Protein 4Y2O (pdb70)

Structure (mmCIF, N/CA/C/O backbone):
data_4Y2O
#
_entry.id   4Y2O
#
_cell.length_a   129.192
_cell.length_b   129.192
_cell.length_c   73.271
_cell.angle_alpha   90.00
_cell.angle_beta   90.00
_cell.angle_gamma   120.00
#
_symmetry.space_group_name_H-M   'H 3'
#
loop_
_entity.id
_entity.type
_entity.pdbx_description
1 polymer 'CfA/I fimbrial subunit A (Colonization factor antigen subunit A putative chaperone)'
2 polymer 'CFA/I fimbrial subunit B'
3 non-polymer 'TRIETHYLENE GLYCOL'
4 non-polymer 'NICKEL (II) ION'
5 water water
#
loop_
_atom_site.group_PDB
_atom_site.id
_atom_site.type_symbol
_atom_site.label_atom_id
_atom_site.label_alt_id
_atom_site.label_comp_id
_atom_site.label_asym_id
_atom_site.label_entity_id
_atom_site.label_seq_id
_atom_site.pdbx_PDB_ins_code
_atom_site.Cartn_x
_atom_site.Cartn_y
_atom_site.Cartn_z
_atom_site.occupancy
_atom_site.B_iso_or_equiv
_atom_site.auth_seq_id
_atom_site.auth_comp_id
_atom_site.auth_asym_id
_atom_site.auth_atom_id
_atom_site.pdbx_PDB_model_num
ATOM 1 N N . ASN A 1 3 ? 99.850 103.174 -8.604 1.00 63.21 1 ASN A N 1
ATOM 2 C CA . ASN A 1 3 ? 99.746 104.460 -7.945 1.00 61.91 1 ASN A CA 1
ATOM 3 C C . ASN A 1 3 ? 100.783 105.441 -8.456 1.00 47.04 1 ASN A C 1
ATOM 4 O O . ASN A 1 3 ? 101.972 105.260 -8.262 1.00 48.72 1 ASN A O 1
ATOM 9 N N . PHE A 1 4 ? 100.311 106.486 -9.109 1.00 49.23 2 PHE A N 1
ATOM 10 C CA . PHE A 1 4 ? 101.190 107.395 -9.793 1.00 40.57 2 PHE A CA 1
ATOM 11 C C . PHE A 1 4 ? 100.495 108.689 -10.150 1.00 33.87 2 PHE A C 1
ATOM 12 O O . PHE A 1 4 ? 99.332 108.865 -9.888 1.00 55.29 2 PHE A O 1
ATOM 20 N N . MET A 1 5 ? 101.224 109.591 -10.770 1.00 34.80 3 MET A N 1
ATOM 21 C CA . MET A 1 5 ? 100.680 110.866 -11.154 1.00 37.41 3 MET A CA 1
ATOM 22 C C . MET A 1 5 ? 101.307 111.269 -12.465 1.00 40.18 3 MET A C 1
ATOM 23 O O . MET A 1 5 ? 102.412 110.868 -12.761 1.00 44.31 3 MET A O 1
ATOM 28 N N . ILE A 1 6 ? 100.592 112.035 -13.268 1.00 30.28 4 ILE A N 1
ATOM 29 C CA . ILE A 1 6 ? 101.143 112.473 -14.522 1.00 29.86 4 ILE A CA 1
ATOM 30 C C . ILE A 1 6 ? 101.138 113.969 -14.673 1.00 36.20 4 ILE A C 1
ATOM 31 O O . ILE A 1 6 ? 100.296 114.656 -14.140 1.00 35.23 4 ILE A O 1
ATOM 36 N N . TYR A 1 7 ? 102.107 114.462 -15.420 1.00 34.92 5 TYR A N 1
ATOM 37 C CA . TYR A 1 7 ? 102.170 115.860 -15.744 1.00 28.37 5 TYR A CA 1
ATOM 38 C C . TYR A 1 7 ? 102.574 116.080 -17.180 1.00 36.43 5 TYR A C 1
ATOM 39 O O . TYR A 1 7 ? 103.550 115.532 -17.641 1.00 40.51 5 TYR A O 1
ATOM 48 N N . PRO A 1 8 ? 101.823 116.909 -17.892 1.00 37.77 6 PRO A N 1
ATOM 49 C CA . PRO A 1 8 ? 100.566 117.523 -17.498 1.00 33.60 6 PRO A CA 1
ATOM 50 C C . PRO A 1 8 ? 99.385 116.701 -17.949 1.00 38.38 6 PRO A C 1
ATOM 51 O O . PRO A 1 8 ? 99.569 115.607 -18.438 1.00 45.93 6 PRO A O 1
ATOM 55 N N . ILE A 1 9 ? 98.186 117.236 -17.827 1.00 38.72 7 ILE A N 1
ATOM 56 C CA . ILE A 1 9 ? 97.021 116.471 -18.193 1.00 36.53 7 ILE A CA 1
ATOM 57 C C . ILE A 1 9 ? 96.260 117.115 -19.344 1.00 40.30 7 ILE A C 1
ATOM 58 O O . ILE A 1 9 ? 95.192 116.682 -19.721 1.00 35.94 7 ILE A O 1
ATOM 63 N N . SER A 1 10 ? 96.843 118.150 -19.914 1.00 33.64 8 SER A N 1
ATOM 64 C CA . SER A 1 10 ? 96.371 118.684 -21.170 1.00 36.91 8 SER A CA 1
ATOM 65 C C . SER A 1 10 ? 97.554 119.165 -21.978 1.00 38.97 8 SER A C 1
ATOM 66 O O . SER A 1 10 ? 98.494 119.696 -21.434 1.00 41.97 8 SER A O 1
ATOM 69 N N . LYS A 1 11 ? 97.508 118.962 -23.279 1.00 35.22 9 LYS A N 1
ATOM 70 C CA . LYS A 1 11 ? 98.627 119.320 -24.118 1.00 35.71 9 LYS A CA 1
ATOM 71 C C . LYS A 1 11 ? 98.199 119.709 -25.507 1.00 42.92 9 LYS A C 1
ATOM 72 O O . LYS A 1 11 ? 97.249 119.177 -26.038 1.00 45.38 9 LYS A O 1
ATOM 78 N N . ASP A 1 12 ? 98.926 120.651 -26.086 1.00 46.24 10 ASP A N 1
ATOM 79 C CA . ASP A 1 12 ? 98.732 121.056 -27.461 1.00 43.98 10 ASP A CA 1
ATOM 80 C C . ASP A 1 12 ? 99.904 120.605 -28.287 1.00 44.11 10 ASP A C 1
ATOM 81 O O . ASP A 1 12 ? 101.021 120.637 -27.832 1.00 54.48 10 ASP A O 1
ATOM 86 N N . LEU A 1 13 ? 99.652 120.186 -29.508 1.00 37.44 11 LEU A N 1
ATOM 87 C CA . LEU A 1 13 ? 100.725 119.756 -30.366 1.00 39.14 11 LEU A CA 1
ATOM 88 C C . LEU A 1 13 ? 100.651 120.473 -31.689 1.00 42.09 11 LEU A C 1
ATOM 89 O O . LEU A 1 13 ? 99.716 120.286 -32.432 1.00 56.59 11 LEU A O 1
ATOM 94 N N . LYS A 1 14 ? 101.637 121.297 -31.991 1.00 43.53 12 LYS A N 1
ATOM 95 C CA . LYS A 1 14 ? 101.647 121.971 -33.269 1.00 48.25 12 LYS A CA 1
ATOM 96 C C . LYS A 1 14 ? 102.873 121.641 -34.096 1.00 59.04 12 LYS A C 1
ATOM 97 O O . LYS A 1 14 ? 103.905 121.265 -33.571 1.00 51.99 12 LYS A O 1
ATOM 103 N N . ASN A 1 15 ? 102.717 121.759 -35.407 1.00 60.40 13 ASN A N 1
ATOM 104 C CA . ASN A 1 15 ? 103.815 121.726 -36.365 1.00 46.09 13 ASN A CA 1
ATOM 105 C C . ASN A 1 15 ? 104.629 120.456 -36.395 1.00 44.96 13 ASN A C 1
ATOM 106 O O . ASN A 1 15 ? 105.722 120.445 -36.917 1.00 51.55 13 ASN A O 1
ATOM 111 N N . GLY A 1 16 ? 104.089 119.385 -35.846 1.00 51.76 14 GLY A N 1
ATOM 112 C CA . GLY A 1 16 ? 104.759 118.106 -35.879 1.00 43.11 14 GLY A CA 1
ATOM 113 C C . GLY A 1 16 ? 105.738 117.870 -34.753 1.00 45.21 14 GLY A C 1
ATOM 114 O O . GLY A 1 16 ? 106.427 116.869 -34.736 1.00 45.60 14 GLY A O 1
ATOM 115 N N . ASN A 1 17 ? 105.796 118.799 -33.814 1.00 46.62 15 ASN A N 1
ATOM 116 C CA . ASN A 1 17 ? 106.711 118.702 -32.694 1.00 46.21 15 ASN A CA 1
ATOM 117 C C . ASN A 1 17 ? 106.147 117.873 -31.563 1.00 37.65 15 ASN A C 1
ATOM 118 O O . ASN A 1 17 ? 104.975 117.938 -31.261 1.00 45.35 15 ASN A O 1
ATOM 123 N N . SER A 1 18 ? 107.006 117.093 -30.939 1.00 38.35 16 SER A N 1
ATOM 124 C CA . SER A 1 18 ? 106.598 116.227 -29.869 1.00 29.58 16 SER A CA 1
ATOM 125 C C . SER A 1 18 ? 106.523 116.985 -28.585 1.00 36.35 16 SER A C 1
ATOM 126 O O . SER A 1 18 ? 107.140 118.015 -28.436 1.00 46.21 16 SER A O 1
ATOM 129 N N . GLU A 1 19 ? 105.744 116.466 -27.658 1.00 32.88 17 GLU A N 1
ATOM 130 C CA . GLU A 1 19 ? 105.773 116.929 -26.301 1.00 30.78 17 GLU A CA 1
ATOM 131 C C . GLU A 1 19 ? 105.799 115.731 -25.389 1.00 38.71 17 GLU A C 1
ATOM 132 O O . GLU A 1 19 ? 105.529 114.629 -25.808 1.00 37.67 17 GLU A O 1
ATOM 138 N N . LEU A 1 20 ? 106.137 115.959 -24.134 1.00 46.27 18 LEU A N 1
ATOM 139 C CA . LEU A 1 20 ? 106.282 114.876 -23.182 1.00 41.95 18 LEU A CA 1
ATOM 140 C C . LEU A 1 20 ? 105.247 114.919 -22.080 1.00 37.73 18 LEU A C 1
ATOM 141 O O . LEU A 1 20 ? 104.917 115.976 -21.584 1.00 41.11 18 LEU A O 1
ATOM 146 N N . VAL A 1 21 ? 104.732 113.761 -21.711 1.00 19.74 19 VAL A N 1
ATOM 147 C CA . VAL A 1 21 ? 103.969 113.632 -20.496 1.00 35.18 19 VAL A CA 1
ATOM 148 C C . VAL A 1 21 ? 104.797 112.856 -19.515 1.00 31.24 19 VAL A C 1
ATOM 149 O O . VAL A 1 21 ? 105.301 111.803 -19.831 1.00 39.39 19 VAL A O 1
ATOM 153 N N . ARG A 1 22 ? 104.958 113.382 -18.320 1.00 30.71 20 ARG A N 1
ATOM 154 C CA . ARG A 1 22 ? 105.784 112.703 -17.355 1.00 36.79 20 ARG A CA 1
ATOM 155 C C . ARG A 1 22 ? 104.946 111.979 -16.338 1.00 34.12 20 ARG A C 1
ATOM 156 O O . ARG A 1 22 ? 103.925 112.461 -15.909 1.00 34.95 20 ARG A O 1
ATOM 164 N N . VAL A 1 23 ? 105.407 110.800 -15.970 1.00 29.09 21 VAL A N 1
ATOM 165 C CA . VAL A 1 23 ? 104.698 109.939 -15.064 1.00 24.38 21 VAL A CA 1
ATOM 166 C C . VAL A 1 23 ? 105.496 109.721 -13.808 1.00 30.65 21 VAL A C 1
ATOM 167 O O . VAL A 1 23 ? 106.633 109.313 -13.860 1.00 31.33 21 VAL A O 1
ATOM 171 N N . TYR A 1 24 ? 104.890 109.996 -12.669 1.00 32.83 22 TYR A N 1
ATOM 172 C CA . TYR A 1 24 ? 105.599 109.885 -11.418 1.00 25.51 22 TYR A CA 1
ATOM 173 C C . TYR A 1 24 ? 104.936 108.902 -10.495 1.00 31.78 22 TYR A C 1
ATOM 174 O O . TYR A 1 24 ? 103.759 108.971 -10.267 1.00 32.14 22 TYR A O 1
ATOM 183 N N . SER A 1 25 ? 105.735 108.001 -9.954 1.00 38.53 23 SER A N 1
ATOM 184 C CA . SER A 1 25 ? 105.301 107.003 -9.001 1.00 46.09 23 SER A CA 1
ATOM 185 C C . SER A 1 25 ? 105.258 107.552 -7.596 1.00 42.96 23 SER A C 1
ATOM 186 O O . SER A 1 25 ? 106.128 108.291 -7.202 1.00 55.86 23 SER A O 1
ATOM 189 N N . LYS A 1 26 ? 104.201 107.225 -6.864 1.00 47.21 24 LYS A N 1
ATOM 190 C CA . LYS A 1 26 ? 104.105 107.558 -5.448 1.00 45.49 24 LYS A CA 1
ATOM 191 C C . LYS A 1 26 ? 104.241 106.288 -4.617 1.00 54.00 24 LYS A C 1
ATOM 192 O O . LYS A 1 26 ? 103.985 106.288 -3.414 1.00 65.91 24 LYS A O 1
ATOM 198 N N . SER A 1 27 ? 104.627 105.203 -5.280 1.00 53.97 25 SER A N 1
ATOM 199 C CA . SER A 1 27 ? 104.507 103.870 -4.723 1.00 52.88 25 SER A CA 1
ATOM 200 C C . SER A 1 27 ? 105.829 103.315 -4.265 1.00 48.14 25 SER A C 1
ATOM 201 O O . SER A 1 27 ? 106.876 103.745 -4.705 1.00 47.03 25 SER A O 1
ATOM 204 N N . LYS A 1 28 ? 105.767 102.349 -3.366 1.00 55.42 26 LYS A N 1
ATOM 205 C CA . LYS A 1 28 ? 106.963 101.696 -2.882 1.00 50.62 26 LYS A CA 1
ATOM 206 C C . LYS A 1 28 ? 107.187 100.440 -3.671 1.00 54.39 26 LYS A C 1
ATOM 207 O O . LYS A 1 28 ? 108.236 99.827 -3.607 1.00 55.36 26 LYS A O 1
ATOM 213 N N . GLU A 1 29 ? 106.183 100.081 -4.446 1.00 52.73 27 GLU A N 1
ATOM 214 C CA . GLU A 1 29 ? 106.252 98.898 -5.267 1.00 60.32 27 GLU A CA 1
ATOM 215 C C . GLU A 1 29 ? 106.321 99.256 -6.725 1.00 54.33 27 GLU A C 1
ATOM 216 O O . GLU A 1 29 ? 105.742 100.230 -7.157 1.00 56.59 27 GLU A O 1
ATOM 222 N N . ILE A 1 30 ? 107.030 98.444 -7.478 1.00 50.06 28 ILE A N 1
ATOM 223 C CA . ILE A 1 30 ? 107.220 98.685 -8.885 1.00 61.13 28 ILE A CA 1
ATOM 224 C C . ILE A 1 30 ? 105.929 98.528 -9.665 1.00 55.45 28 ILE A C 1
ATOM 225 O O . ILE A 1 30 ? 105.170 97.601 -9.457 1.00 63.15 28 ILE A O 1
ATOM 230 N N . GLN A 1 31 ? 105.680 99.466 -10.558 1.00 51.51 29 GLN A N 1
ATOM 231 C CA . GLN A 1 31 ? 104.440 99.494 -11.287 1.00 56.02 29 GLN A CA 1
ATOM 232 C C . GLN A 1 31 ? 104.654 99.267 -12.762 1.00 55.69 29 GLN A C 1
ATOM 233 O O . GLN A 1 31 ? 105.743 99.424 -13.278 1.00 53.76 29 GLN A O 1
ATOM 239 N N . TYR A 1 32 ? 103.582 98.884 -13.428 1.00 53.38 30 TYR A N 1
ATOM 240 C CA . TYR A 1 32 ? 103.604 98.627 -14.847 1.00 58.58 30 TYR A CA 1
ATOM 241 C C . TYR A 1 32 ? 102.526 99.464 -15.470 1.00 56.08 30 TYR A C 1
ATOM 242 O O . TYR A 1 32 ? 101.375 99.379 -15.095 1.00 53.75 30 TYR A O 1
ATOM 251 N N . ILE A 1 33 ? 102.917 100.295 -16.414 1.00 51.99 31 ILE A N 1
ATOM 252 C CA . ILE A 1 33 ? 102.016 101.286 -16.929 1.00 52.51 31 ILE A CA 1
ATOM 253 C C . ILE A 1 33 ? 101.838 101.126 -18.411 1.00 57.41 31 ILE A C 1
ATOM 254 O O . ILE A 1 33 ? 102.804 101.062 -19.150 1.00 53.18 31 ILE A O 1
ATOM 259 N N . LYS A 1 34 ? 100.596 101.043 -18.849 1.00 48.97 32 LYS A N 1
ATOM 260 C CA . LYS A 1 34 ? 100.346 101.044 -20.267 1.00 49.74 32 LYS A CA 1
ATOM 261 C C . LYS A 1 34 ? 99.589 102.285 -20.642 1.00 46.71 32 LYS A C 1
ATOM 262 O O . LYS A 1 34 ? 98.865 102.850 -19.851 1.00 44.56 32 LYS A O 1
ATOM 268 N N . ILE A 1 35 ? 99.788 102.710 -21.870 1.00 53.07 33 ILE A N 1
ATOM 269 C CA . ILE A 1 35 ? 99.263 103.963 -22.328 1.00 43.30 33 ILE A CA 1
ATOM 270 C C . ILE A 1 35 ? 98.521 103.728 -23.621 1.00 45.66 33 ILE A C 1
ATOM 271 O O . ILE A 1 35 ? 98.998 103.027 -24.491 1.00 40.00 33 ILE A O 1
ATOM 276 N N . TYR A 1 36 ? 97.332 104.296 -23.731 1.00 50.12 34 TYR A N 1
ATOM 277 C CA . TYR A 1 36 ? 96.545 104.140 -24.932 1.00 42.95 34 TYR A CA 1
ATOM 278 C C . TYR A 1 36 ? 95.739 105.374 -25.252 1.00 44.92 34 TYR A C 1
ATOM 279 O O . TYR A 1 36 ? 95.341 106.110 -24.371 1.00 46.70 34 TYR A O 1
ATOM 288 N N . THR A 1 37 ? 95.483 105.575 -26.531 1.00 42.94 35 THR A N 1
ATOM 289 C CA . THR A 1 37 ? 94.811 106.761 -26.993 1.00 36.67 35 THR A CA 1
ATOM 290 C C . THR A 1 37 ? 93.434 106.511 -27.569 1.00 42.00 35 THR A C 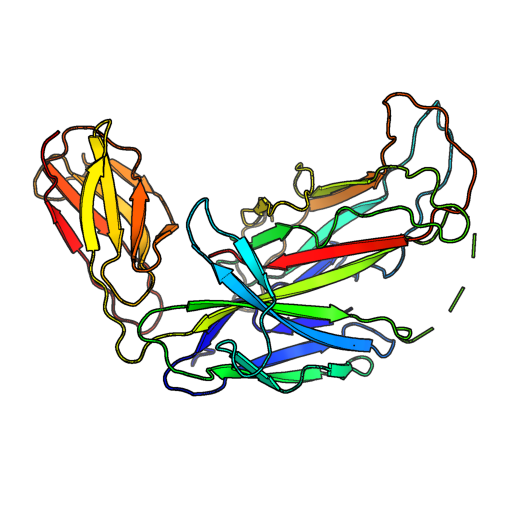1
ATOM 291 O O . THR A 1 37 ? 93.232 105.599 -28.345 1.00 42.91 35 THR A O 1
ATOM 295 N N . LYS A 1 38 ? 92.488 107.344 -27.178 1.00 42.12 36 LYS A N 1
ATOM 296 C CA . LYS A 1 38 ? 91.178 107.343 -27.775 1.00 36.09 36 LYS A CA 1
ATOM 297 C C . LYS A 1 38 ? 90.968 108.636 -28.511 1.00 37.26 36 LYS A C 1
ATOM 298 O O . LYS A 1 38 ? 91.422 109.667 -28.071 1.00 44.85 36 LYS A O 1
ATOM 304 N N . LYS A 1 39 ? 90.263 108.594 -29.626 1.00 35.36 37 LYS A N 1
ATOM 305 C CA . LYS A 1 39 ? 89.955 109.816 -30.330 1.00 32.63 37 LYS A CA 1
ATOM 306 C C . LYS A 1 39 ? 88.617 110.338 -29.904 1.00 34.60 37 LYS A C 1
ATOM 307 O O . LYS A 1 39 ? 87.720 109.577 -29.645 1.00 43.89 37 LYS A O 1
ATOM 313 N N . ILE A 1 40 ? 88.490 111.648 -29.817 1.00 33.30 38 ILE A N 1
ATOM 314 C CA . ILE A 1 40 ? 87.232 112.257 -29.436 1.00 44.79 38 ILE A CA 1
ATOM 315 C C . ILE A 1 40 ? 86.462 112.782 -30.630 1.00 47.94 38 ILE A C 1
ATOM 316 O O . ILE A 1 40 ? 86.930 113.640 -31.360 1.00 42.97 38 ILE A O 1
ATOM 321 N N . ILE A 1 41 ? 85.263 112.244 -30.800 1.00 52.32 39 ILE A N 1
ATOM 322 C CA . ILE A 1 41 ? 84.417 112.530 -31.940 1.00 48.01 39 ILE A CA 1
ATOM 323 C C . ILE A 1 41 ? 83.261 113.424 -31.540 1.00 56.62 39 ILE A C 1
ATOM 324 O O . ILE A 1 41 ? 82.731 113.293 -30.452 1.00 50.45 39 ILE A O 1
ATOM 329 N N . ASN A 1 42 ? 82.881 114.318 -32.446 1.00 59.11 40 ASN A N 1
ATOM 330 C CA . ASN A 1 42 ? 81.878 115.344 -32.206 1.00 65.61 40 ASN A CA 1
ATOM 331 C C . ASN A 1 42 ? 82.064 116.045 -30.884 1.00 62.98 40 ASN A C 1
ATOM 332 O O . ASN A 1 42 ? 81.128 116.176 -30.114 1.00 67.57 40 ASN A O 1
ATOM 337 N N . PRO A 1 43 ? 83.276 116.510 -30.619 1.00 56.50 41 PRO A N 1
ATOM 338 C CA . PRO A 1 43 ? 83.544 117.034 -29.298 1.00 51.03 41 PRO A CA 1
ATOM 339 C C . PRO A 1 43 ? 82.841 118.339 -29.051 1.00 59.49 41 PRO A C 1
ATOM 340 O O . PRO A 1 43 ? 82.493 119.043 -29.984 1.00 61.76 41 PRO A O 1
ATOM 344 N N . GLY A 1 44 ? 82.622 118.649 -27.786 1.00 62.54 42 GLY A N 1
ATOM 345 C CA . GLY A 1 44 ? 81.974 119.882 -27.407 1.00 64.31 42 GLY A CA 1
ATOM 346 C C . GLY A 1 44 ? 80.478 119.774 -27.545 1.00 73.54 42 GLY A C 1
ATOM 347 O O . GLY A 1 44 ? 79.747 120.625 -27.077 1.00 74.64 42 GLY A O 1
ATOM 348 N N . THR A 1 45 ? 80.029 118.710 -28.186 1.00 65.69 43 THR A N 1
ATOM 349 C CA . THR A 1 45 ? 78.628 118.521 -28.441 1.00 60.19 43 THR A CA 1
ATOM 350 C C . THR A 1 45 ? 78.022 117.537 -27.475 1.00 67.10 43 THR A C 1
ATOM 351 O O . THR A 1 45 ? 78.698 116.990 -26.619 1.00 64.49 43 THR A O 1
ATOM 355 N N . THR A 1 46 ? 76.728 117.318 -27.635 1.00 69.63 44 THR A N 1
ATOM 356 C CA . THR A 1 46 ? 76.009 116.338 -26.856 1.00 71.93 44 THR A CA 1
ATOM 357 C C . THR A 1 46 ? 76.153 115.019 -27.543 1.00 62.01 44 THR A C 1
ATOM 358 O O . THR A 1 46 ? 75.610 114.018 -27.116 1.00 64.54 44 THR A O 1
ATOM 362 N N . GLU A 1 47 ? 76.904 115.047 -28.627 1.00 63.28 45 GLU A N 1
ATOM 363 C CA . GLU A 1 47 ? 77.096 113.899 -29.472 1.00 61.94 45 GLU A CA 1
ATOM 364 C C . GLU A 1 47 ? 78.535 113.446 -29.374 1.00 56.96 45 GLU A C 1
ATOM 365 O O . GLU A 1 47 ? 79.058 112.804 -30.267 1.00 58.47 45 GLU A O 1
ATOM 371 N N . GLU A 1 48 ? 79.162 113.789 -28.264 1.00 49.69 46 GLU A N 1
ATOM 372 C CA . GLU A 1 48 ? 80.571 113.535 -28.061 1.00 45.79 46 GLU A CA 1
ATOM 373 C C . GLU A 1 48 ? 80.809 112.174 -27.474 1.00 45.74 46 GLU A C 1
ATOM 374 O O . GLU A 1 48 ? 80.272 111.846 -26.435 1.00 60.84 46 GLU A O 1
ATOM 380 N N . TYR A 1 49 ? 81.624 111.380 -28.143 1.00 39.81 47 TYR A N 1
ATOM 381 C CA . TYR A 1 49 ? 81.953 110.077 -27.626 1.00 45.55 47 TYR A CA 1
ATOM 382 C C . TYR A 1 49 ? 83.390 109.724 -27.924 1.00 44.10 47 TYR A C 1
ATOM 383 O O . TYR A 1 49 ? 84.018 110.336 -28.766 1.00 42.36 47 TYR A O 1
ATOM 392 N N . GLU A 1 50 ? 83.894 108.725 -27.212 1.00 48.62 48 GLU A N 1
ATOM 393 C CA . GLU A 1 50 ? 85.271 108.283 -27.330 1.00 46.38 48 GLU A CA 1
ATOM 394 C C . GLU A 1 50 ? 85.383 106.983 -28.069 1.00 39.15 48 GLU A C 1
ATOM 395 O O . GLU A 1 50 ? 84.508 106.157 -27.997 1.00 47.85 48 GLU A O 1
ATOM 401 N N . VAL A 1 51 ? 86.487 106.789 -28.759 1.00 35.44 49 VAL A N 1
ATOM 402 C CA . VAL A 1 51 ? 86.742 105.501 -29.344 1.00 39.61 49 VAL A CA 1
ATOM 403 C C . VAL A 1 51 ? 88.221 105.222 -29.590 1.00 49.33 49 VAL A C 1
ATOM 404 O O . VAL A 1 51 ? 88.986 106.085 -29.986 1.00 42.50 49 VAL A O 1
ATOM 408 N N . ASP A 1 52 ? 88.592 103.982 -29.323 1.00 34.51 50 ASP A N 1
ATOM 409 C CA . ASP A 1 52 ? 89.934 103.506 -29.453 1.00 28.90 50 ASP A CA 1
ATOM 410 C C . ASP A 1 52 ? 90.475 103.640 -30.855 1.00 43.99 50 ASP A C 1
ATOM 411 O O . ASP A 1 52 ? 89.803 103.338 -31.819 1.00 39.49 50 ASP A O 1
ATOM 416 N N . ILE A 1 53 ? 91.714 104.087 -30.950 1.00 48.14 51 ILE A N 1
ATOM 417 C CA . ILE A 1 53 ? 92.406 104.172 -32.211 1.00 54.32 51 ILE A CA 1
ATOM 418 C C . ILE A 1 53 ? 93.751 103.498 -32.103 1.00 56.66 51 ILE A C 1
ATOM 419 O O . ILE A 1 53 ? 94.219 103.263 -31.012 1.00 55.55 51 ILE A O 1
ATOM 424 N N . PRO A 1 54 ? 94.364 103.158 -33.243 1.00 59.86 52 PRO A N 1
ATOM 425 C CA . PRO A 1 54 ? 95.712 102.603 -33.286 1.00 62.71 52 PRO A CA 1
ATOM 426 C C . PRO A 1 54 ? 96.795 103.643 -33.088 1.00 62.73 52 PRO A C 1
ATOM 427 O O . PRO A 1 54 ? 96.530 104.826 -33.151 1.00 61.70 52 PRO A O 1
ATOM 431 N N . ASN A 1 55 ? 98.018 103.201 -32.872 1.00 54.41 53 ASN A N 1
ATOM 432 C CA . ASN A 1 55 ? 99.007 104.123 -32.384 1.00 48.62 53 ASN A CA 1
ATOM 433 C C . ASN A 1 55 ? 99.784 104.894 -33.420 1.00 64.04 53 ASN A C 1
ATOM 434 O O . ASN A 1 55 ? 100.466 105.846 -33.089 1.00 71.31 53 ASN A O 1
ATOM 439 N N . TRP A 1 56 ? 99.727 104.523 -34.673 1.00 52.45 54 TRP A N 1
ATOM 440 C CA . TRP A 1 56 ? 100.522 105.311 -35.583 1.00 54.40 54 TRP A CA 1
ATOM 441 C C . TRP A 1 56 ? 99.682 105.942 -36.673 1.00 66.22 54 TRP A C 1
ATOM 442 O O . TRP A 1 56 ? 100.044 106.958 -37.222 1.00 68.40 54 TRP A O 1
ATOM 453 N N . ASP A 1 57 ? 98.540 105.342 -36.963 1.00 69.81 55 ASP A N 1
ATOM 454 C CA . ASP A 1 57 ? 97.684 105.825 -38.024 1.00 63.18 55 ASP A CA 1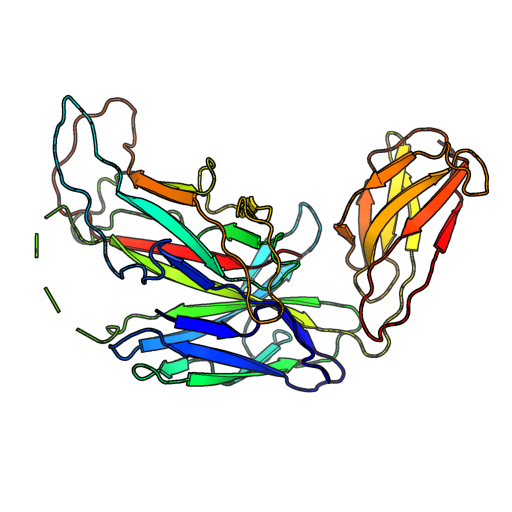
ATOM 455 C C . ASP A 1 57 ? 96.589 106.733 -37.517 1.00 58.57 55 ASP A C 1
ATOM 456 O O . ASP A 1 57 ? 96.147 107.620 -38.224 1.00 56.76 55 ASP A O 1
ATOM 461 N N . GLY A 1 58 ? 96.132 106.492 -36.299 1.00 56.22 56 GLY A N 1
ATOM 462 C CA . GLY A 1 58 ? 95.361 107.491 -35.599 1.00 44.39 56 GLY A CA 1
ATOM 463 C C . GLY A 1 58 ? 96.347 108.606 -35.400 1.00 48.03 56 GLY A C 1
ATOM 464 O O . GLY A 1 58 ? 97.533 108.360 -35.288 1.00 62.22 56 GLY A O 1
ATOM 465 N N . GLY A 1 59 ? 95.877 109.833 -35.348 1.00 47.41 57 GLY A N 1
ATOM 466 C CA . GLY A 1 59 ? 96.772 110.964 -35.436 1.00 42.35 57 GLY A CA 1
ATOM 467 C C . GLY A 1 59 ? 97.879 111.109 -34.422 1.00 31.52 57 GLY A C 1
ATOM 468 O O . GLY A 1 59 ? 98.682 112.007 -34.530 1.00 43.17 57 GLY A O 1
ATOM 469 N N . LEU A 1 60 ? 97.940 110.230 -33.444 1.00 45.93 58 LEU A N 1
ATOM 470 C CA . LEU A 1 60 ? 98.898 110.409 -32.371 1.00 52.24 58 LEU A CA 1
ATOM 471 C C . LEU A 1 60 ? 99.953 109.331 -32.344 1.00 45.93 58 LEU A C 1
ATOM 472 O O . LEU A 1 60 ? 99.650 108.170 -32.476 1.00 48.98 58 LEU A O 1
ATOM 477 N N . VAL A 1 61 ? 101.199 109.744 -32.183 1.00 46.80 59 VAL A N 1
ATOM 478 C CA . VAL A 1 61 ? 102.310 108.831 -31.990 1.00 38.49 59 VAL A CA 1
ATOM 479 C C . VAL A 1 61 ? 102.762 108.822 -30.546 1.00 42.20 59 VAL A C 1
ATOM 480 O O . VAL A 1 61 ? 103.291 109.800 -30.056 1.00 46.71 59 VAL A O 1
ATOM 484 N N . VAL A 1 62 ? 102.568 107.706 -29.872 1.00 39.14 60 VAL A N 1
ATOM 485 C CA . VAL A 1 62 ? 102.893 107.619 -28.470 1.00 39.95 60 VAL A CA 1
ATOM 486 C C . VAL A 1 62 ? 104.034 106.659 -28.197 1.00 47.60 60 VAL A C 1
ATOM 487 O O . VAL A 1 62 ? 103.892 105.462 -28.311 1.00 54.65 60 VAL A O 1
ATOM 491 N N . THR A 1 63 ? 105.173 107.198 -27.820 1.00 46.29 61 THR A N 1
ATOM 492 C CA . THR A 1 63 ? 106.302 106.373 -27.487 1.00 35.51 61 THR A CA 1
ATOM 493 C C . THR A 1 63 ? 106.751 106.638 -26.081 1.00 37.73 61 THR A C 1
ATOM 494 O O . THR A 1 63 ? 107.117 107.744 -25.757 1.00 45.00 61 THR A O 1
ATOM 498 N N . PRO A 1 64 ? 106.751 105.617 -25.235 1.00 35.67 62 PRO A N 1
ATOM 499 C CA . PRO A 1 64 ? 106.311 104.254 -25.456 1.00 37.77 62 PRO A CA 1
ATOM 500 C C . PRO A 1 64 ? 104.917 104.028 -24.961 1.00 39.98 62 PRO A C 1
ATOM 501 O O . PRO A 1 64 ? 104.286 104.949 -24.500 1.00 49.67 62 PRO A O 1
ATOM 505 N N . GLN A 1 65 ? 104.448 102.800 -25.030 1.00 36.73 63 GLN A N 1
ATOM 506 C CA . GLN A 1 65 ? 103.111 102.518 -24.595 1.00 35.41 63 GLN A CA 1
ATOM 507 C C . GLN A 1 65 ? 103.132 101.572 -23.441 1.00 43.92 63 GLN A C 1
ATOM 508 O O . GLN A 1 65 ? 102.108 101.235 -22.887 1.00 51.78 63 GLN A O 1
ATOM 514 N N . LYS A 1 66 ? 104.317 101.142 -23.070 1.00 43.89 64 LYS A N 1
ATOM 515 C CA . LYS A 1 66 ? 104.437 100.331 -21.892 1.00 46.59 64 LYS A CA 1
ATOM 516 C C . LYS A 1 66 ? 105.710 100.640 -21.152 1.00 51.15 64 LYS A C 1
ATOM 517 O O . LYS A 1 66 ? 106.800 100.534 -21.691 1.00 48.64 64 LYS A O 1
ATOM 523 N N . VAL A 1 67 ? 105.553 101.027 -19.900 1.00 41.47 65 VAL A N 1
ATOM 524 C CA . VAL A 1 67 ? 106.684 101.370 -19.074 1.00 45.89 65 VAL A CA 1
ATOM 525 C C . VAL A 1 67 ? 106.692 100.623 -17.759 1.00 52.40 65 VAL A C 1
ATOM 526 O O . VAL A 1 67 ? 105.695 100.558 -17.058 1.00 54.43 65 VAL A O 1
ATOM 530 N N . ILE A 1 68 ? 107.833 100.039 -17.449 1.00 48.66 66 ILE A N 1
ATOM 531 C CA . ILE A 1 68 ? 108.089 99.566 -16.117 1.00 49.28 66 ILE A CA 1
ATOM 532 C C . ILE A 1 68 ? 108.455 100.763 -15.289 1.00 48.80 66 ILE A C 1
ATOM 533 O O . ILE A 1 68 ? 109.404 101.460 -15.597 1.00 57.92 66 ILE A O 1
ATOM 538 N N . LEU A 1 69 ? 107.701 101.014 -14.242 1.00 37.86 67 LEU A N 1
ATOM 539 C CA . LEU A 1 69 ? 107.968 102.167 -13.422 1.00 38.77 67 LEU A CA 1
ATOM 540 C C . LEU A 1 69 ? 108.366 101.756 -12.029 1.00 40.52 67 LEU A C 1
ATOM 541 O O . LEU A 1 69 ? 107.527 101.426 -11.218 1.00 41.16 67 LEU A O 1
ATOM 546 N N . PRO A 1 70 ? 109.661 101.769 -11.750 1.00 37.83 68 PRO A N 1
ATOM 547 C CA . PRO A 1 70 ? 110.172 101.424 -10.440 1.00 39.35 68 PRO A CA 1
ATOM 548 C C . PRO A 1 70 ? 109.668 102.362 -9.361 1.00 51.46 68 PRO A C 1
ATOM 549 O O . PRO A 1 70 ? 109.173 103.437 -9.642 1.00 50.69 68 PRO A O 1
ATOM 553 N N . ALA A 1 71 ? 109.782 101.930 -8.123 1.00 46.50 69 ALA A N 1
ATOM 554 C CA . ALA A 1 71 ? 109.276 102.694 -7.012 1.00 42.77 69 ALA A CA 1
ATOM 555 C C . ALA A 1 71 ? 109.951 104.035 -6.899 1.00 40.53 69 ALA A C 1
ATOM 556 O O . ALA A 1 71 ? 111.145 104.123 -6.742 1.00 46.14 69 ALA A O 1
ATOM 558 N N . GLY A 1 72 ? 109.154 105.079 -6.985 1.00 39.47 70 GLY A N 1
ATOM 559 C CA . GLY A 1 72 ? 109.641 106.422 -6.841 1.00 41.96 70 GLY A CA 1
ATOM 560 C C . GLY A 1 72 ? 110.348 106.931 -8.060 1.00 43.42 70 GLY A C 1
ATOM 561 O O . GLY A 1 72 ? 110.978 107.966 -8.027 1.00 46.85 70 GLY A O 1
ATOM 562 N N . ALA A 1 73 ? 110.249 106.200 -9.146 1.00 32.50 71 ALA A N 1
ATOM 563 C CA . ALA A 1 73 ? 110.923 106.617 -10.342 1.00 36.14 71 ALA A CA 1
ATOM 564 C C . ALA A 1 73 ? 110.021 107.503 -11.153 1.00 40.31 71 ALA A C 1
ATOM 565 O O . ALA A 1 73 ? 108.884 107.725 -10.803 1.00 38.18 71 ALA A O 1
ATOM 567 N N . SER A 1 74 ? 110.547 108.028 -12.236 1.00 41.97 72 SER A N 1
ATOM 568 C CA . SER A 1 74 ? 109.755 108.869 -13.090 1.00 40.93 72 SER A CA 1
ATOM 569 C C . SER A 1 74 ? 110.126 108.624 -14.528 1.00 40.73 72 SER A C 1
ATOM 570 O O . SER A 1 74 ? 111.259 108.325 -14.835 1.00 39.82 72 SER A O 1
ATOM 573 N N . LYS A 1 75 ? 109.156 108.732 -15.413 1.00 39.66 73 LYS A N 1
ATOM 574 C CA . LYS A 1 75 ? 109.411 108.467 -16.808 1.00 43.80 73 LYS A CA 1
ATOM 575 C C . LYS A 1 75 ? 108.759 109.478 -17.701 1.00 35.93 73 LYS A C 1
ATOM 576 O O . LYS A 1 75 ? 107.834 110.154 -17.317 1.00 43.25 73 LYS A O 1
ATOM 582 N N . SER A 1 76 ? 109.259 109.558 -18.917 1.00 40.32 74 SER A N 1
ATOM 583 C CA . SER A 1 76 ? 108.726 110.459 -19.900 1.00 32.64 74 SER A CA 1
ATOM 584 C C . SER A 1 76 ? 108.071 109.706 -21.026 1.00 39.10 74 SER A C 1
ATOM 585 O O . SER A 1 76 ? 108.608 108.751 -21.541 1.00 43.87 74 SER A O 1
ATOM 588 N N . ILE A 1 77 ? 106.900 110.156 -21.417 1.00 41.57 75 ILE A N 1
ATOM 589 C CA . ILE A 1 77 ? 106.248 109.582 -22.559 1.00 31.32 75 ILE A CA 1
ATOM 590 C C . ILE A 1 77 ? 106.112 110.623 -23.630 1.00 30.66 75 ILE A C 1
ATOM 591 O O . ILE A 1 77 ? 105.617 111.698 -23.401 1.00 40.68 75 ILE A O 1
ATOM 596 N N . ARG A 1 78 ? 106.557 110.278 -24.815 1.00 31.84 76 ARG A N 1
ATOM 597 C CA . ARG A 1 78 ? 106.557 111.195 -25.918 1.00 31.91 76 ARG A CA 1
ATOM 598 C C . ARG A 1 78 ? 105.280 111.146 -26.711 1.00 32.83 76 ARG A C 1
ATOM 599 O O . ARG A 1 78 ? 104.783 110.096 -27.025 1.00 38.48 76 ARG A O 1
ATOM 607 N N . LEU A 1 79 ? 104.750 112.305 -27.030 1.00 30.39 77 LEU A N 1
ATOM 608 C CA . LEU A 1 79 ? 103.545 112.400 -27.815 1.00 34.32 77 LEU A CA 1
ATOM 609 C C . LEU A 1 79 ? 103.766 113.295 -29.002 1.00 38.47 77 LEU A C 1
ATOM 610 O O . LEU A 1 79 ? 104.172 114.422 -28.845 1.00 46.45 77 LEU A O 1
ATOM 615 N N . THR A 1 80 ? 103.500 112.807 -30.198 1.00 37.76 78 THR A N 1
ATOM 616 C CA . THR A 1 80 ? 103.607 113.674 -31.353 1.00 41.48 78 THR A CA 1
ATOM 617 C C . THR A 1 80 ? 102.571 113.311 -32.386 1.00 37.13 78 THR A C 1
ATOM 618 O O . THR A 1 80 ? 102.065 112.208 -32.395 1.00 38.70 78 THR A O 1
ATOM 622 N N . GLN A 1 81 ? 102.230 114.265 -33.232 1.00 29.75 79 GLN A N 1
ATOM 623 C CA . GLN A 1 81 ? 101.186 114.035 -34.194 1.00 32.52 79 GLN A CA 1
ATOM 624 C C . GLN A 1 81 ? 101.748 113.323 -35.391 1.00 37.48 79 GLN A C 1
ATOM 625 O O . GLN A 1 81 ? 102.868 113.538 -35.798 1.00 39.81 79 GLN A O 1
ATOM 631 N N . PHE A 1 82 ? 100.945 112.422 -35.915 1.00 37.57 80 PHE A N 1
ATOM 632 C CA . PHE A 1 82 ? 101.282 111.684 -37.099 1.00 48.49 80 PHE A CA 1
ATOM 633 C C . PHE A 1 82 ? 101.197 112.582 -38.319 1.00 56.13 80 PHE A C 1
ATOM 634 O O . PHE A 1 82 ? 102.153 112.727 -39.058 1.00 53.78 80 PHE A O 1
ATOM 642 N N . LYS A 1 83 ? 100.035 113.182 -38.516 1.00 55.02 81 LYS A N 1
ATOM 643 C CA . LYS A 1 83 ? 99.853 114.214 -39.511 1.00 39.33 81 LYS A CA 1
ATOM 644 C C . LYS A 1 83 ? 99.475 115.496 -38.828 1.00 53.65 81 LYS A C 1
ATOM 645 O O . LYS A 1 83 ? 98.986 115.493 -37.714 1.00 56.31 81 LYS A O 1
ATOM 651 N N . ILE A 1 84 ? 99.684 116.596 -39.523 1.00 57.08 82 ILE A N 1
ATOM 652 C CA . ILE A 1 84 ? 99.141 117.861 -39.102 1.00 51.80 82 ILE A CA 1
ATOM 653 C C . ILE A 1 84 ? 97.804 118.049 -39.781 1.00 56.05 82 ILE A C 1
ATOM 654 O O . ILE A 1 84 ? 97.731 118.181 -40.989 1.00 57.25 82 ILE A O 1
ATOM 659 N N . PRO A 1 85 ? 96.731 118.048 -38.998 1.00 55.74 83 PRO A N 1
ATOM 660 C CA . PRO A 1 85 ? 95.400 118.015 -39.573 1.00 45.20 83 PRO A CA 1
ATOM 661 C C . PRO A 1 85 ? 95.024 119.331 -40.205 1.00 46.90 83 PRO A C 1
ATOM 662 O O . PRO A 1 85 ? 95.675 120.333 -39.976 1.00 46.74 83 PRO A O 1
ATOM 666 N N . LYS A 1 86 ? 93.979 119.308 -41.014 1.00 56.06 84 LYS A N 1
ATOM 667 C CA . LYS A 1 86 ? 93.488 120.499 -41.656 1.00 53.55 84 LYS A CA 1
ATOM 668 C C . LYS A 1 86 ? 92.754 121.314 -40.638 1.00 55.19 84 LYS A C 1
ATOM 669 O O . LYS A 1 86 ? 92.719 122.527 -40.718 1.00 63.02 84 LYS A O 1
ATOM 675 N N . LYS A 1 87 ? 92.164 120.626 -39.675 1.00 46.19 85 LYS A N 1
ATOM 676 C CA . LYS A 1 87 ? 91.447 121.262 -38.594 1.00 40.53 85 LYS A CA 1
ATOM 677 C C . LYS A 1 87 ? 91.688 120.509 -37.303 1.00 47.12 85 LYS A C 1
ATOM 678 O O . LYS A 1 87 ? 92.120 119.376 -37.314 1.00 43.78 85 LYS A O 1
ATOM 684 N N . GLU A 1 88 ? 91.383 121.153 -36.190 1.00 51.93 86 GLU A N 1
ATOM 685 C CA . GLU A 1 88 ? 91.681 120.635 -34.864 1.00 44.58 86 GLU A CA 1
ATOM 686 C C . GLU A 1 88 ? 91.007 119.327 -34.516 1.00 37.03 86 GLU A C 1
ATOM 687 O O . GLU A 1 88 ? 89.802 119.215 -34.549 1.00 39.48 86 GLU A O 1
ATOM 693 N N . GLU A 1 89 ? 91.811 118.338 -34.168 1.00 39.45 87 GLU A N 1
ATOM 694 C CA . GLU A 1 89 ? 91.308 117.086 -33.642 1.00 40.26 87 GLU A CA 1
ATOM 695 C C . GLU A 1 89 ? 91.658 116.980 -32.171 1.00 40.70 87 GLU A C 1
ATOM 696 O O . GLU A 1 89 ? 92.616 117.572 -31.726 1.00 43.51 87 GLU A O 1
ATOM 702 N N . VAL A 1 90 ? 90.884 116.228 -31.409 1.00 35.87 88 VAL A N 1
ATOM 703 C CA . VAL A 1 90 ? 91.125 116.164 -29.984 1.00 33.97 88 VAL A CA 1
ATOM 704 C C . VAL A 1 90 ? 91.117 114.744 -29.467 1.00 30.50 88 VAL A C 1
ATOM 705 O O . VAL A 1 90 ? 90.302 113.947 -29.853 1.00 41.45 88 VAL A O 1
ATOM 709 N N . TYR A 1 91 ? 92.067 114.433 -28.604 1.00 28.25 89 TYR A N 1
ATOM 710 C CA . TYR A 1 91 ? 92.292 113.078 -28.175 1.00 23.52 89 TYR A CA 1
ATOM 711 C C . TYR A 1 91 ? 92.326 112.986 -26.676 1.00 37.00 89 TYR A C 1
ATOM 712 O O . TYR A 1 91 ? 92.404 113.979 -25.993 1.00 40.97 89 TYR A O 1
ATOM 721 N N . ARG A 1 92 ? 92.266 111.771 -26.171 1.00 38.59 90 ARG A N 1
ATOM 722 C CA . ARG A 1 92 ? 92.502 111.517 -24.775 1.00 30.67 90 ARG A CA 1
ATOM 723 C C . ARG A 1 92 ? 93.509 110.418 -24.626 1.00 34.53 90 ARG A C 1
ATOM 724 O O . ARG A 1 92 ? 93.386 109.383 -25.239 1.00 43.86 90 ARG A O 1
ATOM 732 N N . VAL A 1 93 ? 94.518 110.654 -23.809 1.00 34.63 91 VAL A N 1
ATOM 733 C CA . VAL A 1 93 ? 95.545 109.662 -23.603 1.00 32.40 91 VAL A CA 1
ATOM 734 C C . VAL A 1 93 ? 95.519 109.141 -22.200 1.00 34.37 91 VAL A C 1
ATOM 735 O O . VAL A 1 93 ? 95.744 109.867 -21.265 1.00 42.80 91 VAL A O 1
ATOM 739 N N . TYR A 1 94 ? 95.268 107.853 -22.077 1.00 38.57 92 TYR A N 1
ATOM 740 C CA . TYR A 1 94 ? 95.019 107.227 -20.799 1.00 38.89 92 TYR A CA 1
ATOM 741 C C . TYR A 1 94 ? 96.266 106.641 -20.201 1.00 35.54 92 TYR A C 1
ATOM 742 O O . TYR A 1 94 ? 97.071 106.057 -20.889 1.00 32.59 92 TYR A O 1
ATOM 751 N N . PHE A 1 95 ? 96.416 106.802 -18.903 1.00 30.77 93 PHE A N 1
ATOM 752 C CA . PHE A 1 95 ? 97.544 106.225 -18.217 1.00 33.06 93 PHE A CA 1
ATOM 753 C C . PHE A 1 95 ? 97.040 105.281 -17.159 1.00 43.94 93 PHE A C 1
ATOM 754 O O . PHE A 1 95 ? 96.333 105.677 -16.265 1.00 34.86 93 PHE A O 1
ATOM 762 N N . GLU A 1 96 ? 97.410 104.018 -17.270 1.00 57.68 94 GLU A N 1
ATOM 763 C CA . GLU A 1 96 ? 96.803 102.993 -16.446 1.00 49.26 94 GLU A CA 1
ATOM 764 C C . GLU A 1 96 ? 97.769 101.986 -15.886 1.00 51.98 94 GLU A C 1
ATOM 765 O O . GLU A 1 96 ? 98.588 101.434 -16.599 1.00 46.22 94 GLU A O 1
ATOM 771 N N . ALA A 1 97 ? 97.639 101.749 -14.589 1.00 47.66 95 ALA A N 1
ATOM 772 C CA . ALA A 1 97 ? 98.401 100.733 -13.898 1.00 54.37 95 ALA A CA 1
ATOM 773 C C . ALA A 1 97 ? 97.896 99.370 -14.287 1.00 60.10 95 ALA A C 1
ATOM 774 O O . ALA A 1 97 ? 96.766 99.011 -14.013 1.00 56.00 95 ALA A O 1
ATOM 776 N N . VAL A 1 98 ? 98.741 98.611 -14.951 1.00 57.56 96 VAL A N 1
ATOM 777 C CA . VAL A 1 98 ? 98.371 97.274 -15.319 1.00 68.46 96 VAL A CA 1
ATOM 778 C C . VAL A 1 98 ? 99.014 96.335 -14.321 1.00 88.14 96 VAL A C 1
ATOM 779 O O . VAL A 1 98 ? 100.090 96.597 -13.806 1.00 88.22 96 VAL A O 1
ATOM 783 N N . LYS A 1 99 ? 98.328 95.246 -14.026 1.00 95.05 97 LYS A N 1
ATOM 784 C CA . LYS A 1 99 ? 98.733 94.374 -12.952 1.00 96.74 97 LYS A CA 1
ATOM 785 C C . LYS A 1 99 ? 99.165 93.016 -13.461 1.00 110.40 97 LYS A C 1
ATOM 786 O O . LYS A 1 99 ? 98.340 92.131 -13.629 1.00 111.42 97 LYS A O 1
ATOM 792 N N . PRO A 1 100 ? 100.414 92.877 -13.897 1.00 120.09 98 PRO A N 1
ATOM 793 C CA . PRO A 1 100 ? 100.920 91.524 -14.142 1.00 127.76 98 PRO A CA 1
ATOM 794 C C . PRO A 1 100 ? 100.987 90.891 -12.770 1.00 126.17 98 PRO A C 1
ATOM 795 O O . PRO A 1 100 ? 100.582 89.757 -12.514 1.00 122.26 98 PRO A O 1
ATOM 799 N N . ASP A 1 101 ? 101.572 91.692 -11.891 1.00 118.94 99 ASP A N 1
ATOM 800 C CA . ASP A 1 101 ? 101.172 92.065 -10.566 1.00 119.96 99 ASP A CA 1
ATOM 801 C C . ASP A 1 101 ? 101.878 93.407 -10.433 1.00 121.63 99 ASP A C 1
ATOM 802 O O . ASP A 1 101 ? 102.912 93.613 -11.067 1.00 121.43 99 ASP A O 1
ATOM 807 N N . SER A 1 102 ? 101.360 94.320 -9.623 1.00 114.83 100 SER A N 1
ATOM 808 C CA . SER A 1 102 ? 102.082 95.558 -9.404 1.00 105.07 100 SER A CA 1
ATOM 809 C C . SER A 1 102 ? 102.836 95.387 -8.101 1.00 105.94 100 SER A C 1
ATOM 810 O O . SER A 1 102 ? 102.449 95.948 -7.076 1.00 101.68 100 SER A O 1
ATOM 813 N N . LYS A 1 103 ? 103.901 94.584 -8.167 1.00 98.42 101 LYS A N 1
ATOM 814 C CA . LYS A 1 103 ? 104.584 94.021 -7.001 1.00 92.45 101 LYS A CA 1
ATOM 815 C C . LYS A 1 103 ? 103.619 93.672 -5.868 1.00 96.68 101 LYS A C 1
ATOM 816 O O . LYS A 1 103 ? 103.748 94.147 -4.743 1.00 91.81 101 LYS A O 1
ATOM 822 N N . THR A 1 113 ? 84.839 88.890 2.936 1.00 183.55 111 THR A N 1
ATOM 823 C CA . THR A 1 113 ? 84.197 89.164 1.652 1.00 173.57 111 THR A CA 1
ATOM 824 C C . THR A 1 113 ? 85.243 89.063 0.560 1.00 180.62 111 THR A C 1
ATOM 825 O O . THR A 1 113 ? 85.493 87.984 0.048 1.00 177.87 111 THR A O 1
ATOM 829 N N . ILE A 1 114 ? 85.891 90.184 0.252 1.00 183.75 112 ILE A N 1
ATOM 830 C CA . ILE A 1 114 ? 86.817 90.258 -0.881 1.00 184.26 112 ILE A CA 1
ATOM 831 C C . ILE A 1 114 ? 87.635 91.506 -1.043 1.00 185.40 112 ILE A C 1
ATOM 832 O O . ILE A 1 114 ? 87.316 92.542 -0.488 1.00 169.80 112 ILE A O 1
ATOM 837 N N . GLU A 1 115 ? 88.626 91.407 -1.921 1.00 182.94 113 GLU A N 1
ATOM 838 C CA . GLU A 1 115 ? 89.336 92.584 -2.366 1.00 156.27 113 GLU A CA 1
ATOM 839 C C . GLU A 1 115 ? 88.878 93.116 -3.734 1.00 136.51 113 GLU A C 1
ATOM 840 O O . GLU A 1 115 ? 88.915 92.428 -4.752 1.00 132.32 113 GLU A O 1
ATOM 846 N N . LEU A 1 116 ? 88.437 94.368 -3.715 1.00 131.82 114 LEU A N 1
ATOM 847 C CA . LEU A 1 116 ? 88.054 95.089 -4.912 1.00 119.26 114 LEU A CA 1
ATOM 848 C C . LEU A 1 116 ? 89.019 96.235 -5.079 1.00 104.57 114 LEU A C 1
ATOM 849 O O . LEU A 1 116 ? 88.719 97.371 -4.712 1.00 95.00 114 LEU A O 1
ATOM 854 N N . SER A 1 117 ? 90.183 95.912 -5.632 1.00 96.68 115 SER A N 1
ATOM 855 C CA . SER A 1 117 ? 91.260 96.868 -5.801 1.00 87.18 115 SER A CA 1
ATOM 856 C C . SER A 1 117 ? 90.831 98.064 -6.610 1.00 83.86 115 SER A C 1
ATOM 857 O O . SER A 1 117 ? 90.088 97.935 -7.566 1.00 86.29 115 SER A O 1
ATOM 860 N N . VAL A 1 118 ? 91.309 99.232 -6.211 1.00 78.04 116 VAL A N 1
ATOM 861 C CA . VAL A 1 118 ? 90.923 100.463 -6.861 1.00 67.87 116 VAL A CA 1
ATOM 862 C C . VAL A 1 118 ? 91.992 100.957 -7.813 1.00 76.21 116 VAL A C 1
ATOM 863 O O . VAL A 1 118 ? 93.102 101.270 -7.407 1.00 79.84 116 VAL A O 1
ATOM 867 N N . ASN A 1 119 ? 91.643 101.018 -9.091 1.00 71.57 117 ASN A N 1
ATOM 868 C CA . ASN A 1 119 ? 92.585 101.398 -10.132 1.00 63.75 117 ASN A CA 1
ATOM 869 C C . ASN A 1 119 ? 92.297 102.780 -10.650 1.00 65.54 117 ASN A C 1
ATOM 870 O O . ASN A 1 119 ? 91.431 102.958 -11.485 1.00 65.66 117 ASN A O 1
ATOM 875 N N . ILE A 1 120 ? 93.022 103.763 -10.149 1.00 55.55 118 ILE A N 1
ATOM 876 C CA . ILE A 1 120 ? 92.818 105.121 -10.594 1.00 52.73 118 ILE A CA 1
ATOM 877 C C . ILE A 1 120 ? 93.499 105.352 -11.922 1.00 48.94 118 ILE A C 1
ATOM 878 O O . ILE A 1 120 ? 94.633 104.959 -12.128 1.00 49.31 118 ILE A O 1
ATOM 883 N N . ILE A 1 121 ? 92.773 105.972 -12.838 1.00 52.34 119 ILE A N 1
ATOM 884 C CA . ILE A 1 121 ? 93.291 106.224 -14.164 1.00 55.83 119 ILE A CA 1
ATOM 885 C C . ILE A 1 121 ? 93.232 107.699 -14.507 1.00 55.36 119 ILE A C 1
ATOM 886 O O . ILE A 1 121 ? 92.263 108.374 -14.219 1.00 57.29 119 ILE A O 1
ATOM 891 N N . TYR A 1 122 ? 94.303 108.192 -15.104 1.00 48.85 120 TYR A N 1
ATOM 892 C CA . TYR A 1 122 ? 94.369 109.557 -15.557 1.00 44.12 120 TYR A CA 1
ATOM 893 C C . TYR A 1 122 ? 94.457 109.579 -17.061 1.00 44.20 120 TYR A C 1
ATOM 894 O O . TYR A 1 122 ? 95.185 108.808 -17.657 1.00 42.00 120 TYR A O 1
ATOM 903 N N . ALA A 1 123 ? 93.707 110.474 -17.673 1.00 35.26 121 ALA A N 1
ATOM 904 C CA . ALA A 1 123 ? 93.758 110.623 -19.101 1.00 30.84 121 ALA A CA 1
ATOM 905 C C . ALA A 1 123 ? 94.046 112.051 -19.457 1.00 40.03 121 ALA A C 1
ATOM 906 O O . ALA A 1 123 ? 93.550 112.957 -18.843 1.00 42.42 121 ALA A O 1
ATOM 908 N N . ALA A 1 124 ? 94.880 112.250 -20.453 1.00 34.47 122 ALA A N 1
ATOM 909 C CA . ALA A 1 124 ? 95.268 113.587 -20.808 1.00 33.10 122 ALA A CA 1
ATOM 910 C C . ALA A 1 124 ? 94.586 114.035 -22.069 1.00 32.60 122 ALA A C 1
ATOM 911 O O . ALA A 1 124 ? 94.502 113.303 -23.028 1.00 31.00 122 ALA A O 1
ATOM 913 N N . LEU A 1 125 ? 94.098 115.259 -22.046 1.00 26.05 123 LEU A N 1
ATOM 914 C CA . LEU A 1 125 ? 93.446 115.843 -23.191 1.00 30.36 123 LEU A CA 1
ATOM 915 C C . LEU A 1 125 ? 94.451 116.432 -24.146 1.00 36.13 123 LEU A C 1
ATOM 916 O O . LEU A 1 125 ? 95.188 117.330 -23.795 1.00 40.15 123 LEU A O 1
ATOM 921 N N . ILE A 1 126 ? 94.470 115.916 -25.359 1.00 25.19 124 ILE A N 1
ATOM 922 C CA . ILE A 1 126 ? 95.473 116.304 -26.311 1.00 26.44 124 ILE A CA 1
ATOM 923 C C . ILE A 1 126 ? 94.858 116.972 -27.509 1.00 30.49 124 ILE A C 1
ATOM 924 O O . ILE A 1 126 ? 93.981 116.428 -28.131 1.00 34.92 124 ILE A O 1
ATOM 929 N N . ARG A 1 127 ? 95.333 118.164 -27.827 1.00 33.72 125 ARG A N 1
ATOM 930 C CA . ARG A 1 127 ? 94.849 118.898 -28.976 1.00 28.57 125 ARG A CA 1
ATOM 931 C C . ARG A 1 127 ? 95.799 118.824 -30.146 1.00 37.92 125 ARG A C 1
ATOM 932 O O . ARG A 1 127 ? 96.879 119.364 -30.100 1.00 45.79 125 ARG A O 1
ATOM 940 N N . SER A 1 128 ? 95.383 118.154 -31.205 1.00 39.42 126 SER A N 1
ATOM 941 C CA . SER A 1 128 ? 96.175 118.112 -32.408 1.00 31.72 126 SER A CA 1
ATOM 942 C C . SER A 1 128 ? 95.802 119.298 -33.257 1.00 41.96 126 SER A C 1
ATOM 943 O O . SER A 1 128 ? 94.718 119.375 -33.799 1.00 43.13 126 SER A O 1
ATOM 946 N N . LEU A 1 129 ? 96.724 120.231 -33.366 1.00 37.48 127 LEU A N 1
ATOM 947 C CA . LEU A 1 129 ? 96.431 121.512 -33.946 1.00 32.32 127 LEU A CA 1
ATOM 948 C C . LEU A 1 129 ? 96.920 121.655 -35.365 1.00 47.19 127 LEU A C 1
ATOM 949 O O . LEU A 1 129 ? 97.862 121.010 -35.770 1.00 55.28 127 LEU A O 1
ATOM 954 N N . PRO A 1 130 ? 96.253 122.512 -36.132 1.00 47.37 128 PRO A N 1
ATOM 955 C CA . PRO A 1 130 ? 96.580 122.795 -37.515 1.00 46.81 128 PRO A CA 1
ATOM 956 C C . PRO A 1 130 ? 97.676 123.826 -37.664 1.00 55.85 128 PRO A C 1
ATOM 957 O O . PRO A 1 130 ? 98.025 124.494 -36.709 1.00 53.88 128 PRO A O 1
ATOM 961 N N . SER A 1 131 ? 98.191 123.961 -38.875 1.00 63.51 129 SER A N 1
ATOM 962 C CA . SER A 1 131 ? 99.357 124.784 -39.130 1.00 65.38 129 SER A CA 1
ATOM 963 C C . SER A 1 131 ? 99.106 126.251 -38.902 1.00 74.73 129 SER A C 1
ATOM 964 O O . SER A 1 131 ? 99.889 126.919 -38.246 1.00 74.37 129 SER A O 1
ATOM 967 N N . GLU A 1 132 ? 98.018 126.756 -39.463 1.00 73.80 130 GLU A N 1
ATOM 968 C CA . GLU A 1 132 ? 97.643 128.144 -39.266 1.00 81.17 130 GLU A CA 1
ATOM 969 C C . GLU A 1 132 ? 96.319 128.248 -38.532 1.00 71.62 130 GLU A C 1
ATOM 970 O O . GLU A 1 132 ? 95.271 127.982 -39.099 1.00 72.87 130 GLU A O 1
ATOM 976 N N . GLN A 1 133 ? 96.365 128.631 -37.268 1.00 54.31 131 GLN A N 1
ATOM 977 C CA . GLN A 1 133 ? 95.155 128.689 -36.479 1.00 51.39 131 GLN A CA 1
ATOM 978 C C . GLN A 1 133 ? 94.300 129.840 -36.935 1.00 56.06 131 GLN A C 1
ATOM 979 O O . GLN A 1 133 ? 94.697 130.985 -36.859 1.00 66.40 131 GLN A O 1
ATOM 985 N N . ASN A 1 134 ? 93.113 129.519 -37.414 1.00 56.74 132 ASN A N 1
ATOM 986 C CA . ASN A 1 134 ? 92.211 130.517 -37.940 1.00 52.58 132 ASN A CA 1
ATOM 987 C C . ASN A 1 134 ? 90.850 130.428 -37.280 1.00 49.78 132 ASN A C 1
ATOM 988 O O . ASN A 1 134 ? 90.256 129.372 -37.215 1.00 50.27 132 ASN A O 1
ATOM 993 N N . ILE A 1 135 ? 90.373 131.558 -36.784 1.00 60.52 133 ILE A N 1
ATOM 994 C CA . ILE A 1 135 ? 89.122 131.624 -36.050 1.00 57.63 133 ILE A CA 1
ATOM 995 C C . ILE A 1 135 ? 88.059 132.408 -36.792 1.00 61.97 133 ILE A C 1
ATOM 996 O O . ILE A 1 135 ? 88.218 133.594 -37.044 1.00 59.34 133 ILE A O 1
ATOM 1001 N N . SER A 1 136 ? 86.972 131.731 -37.138 1.00 50.74 134 SER A N 1
ATOM 1002 C CA . SER A 1 136 ? 85.891 132.358 -37.866 1.00 49.58 134 SER A CA 1
ATOM 1003 C C . SER A 1 136 ? 84.544 131.864 -37.407 1.00 51.05 134 SER A C 1
ATOM 1004 O O . SER A 1 136 ? 84.258 130.685 -37.454 1.00 54.10 134 SER A O 1
ATOM 1007 N N . LEU A 1 137 ? 83.705 132.793 -36.984 1.00 58.38 135 LEU A N 1
ATOM 1008 C CA . LEU A 1 137 ? 82.412 132.457 -36.427 1.00 64.90 135 LEU A CA 1
ATOM 1009 C C . LEU A 1 137 ? 81.239 132.944 -37.261 1.00 63.95 135 LEU A C 1
ATOM 1010 O O . LEU A 1 137 ? 81.245 134.044 -37.789 1.00 66.56 135 LEU A O 1
ATOM 1015 N N . ASN A 1 138 ? 80.224 132.100 -37.351 1.00 59.04 136 ASN A N 1
ATOM 1016 C CA . ASN A 1 138 ? 79.009 132.418 -38.057 1.00 56.73 136 ASN A CA 1
ATOM 1017 C C . ASN A 1 138 ? 77.819 132.535 -37.135 1.00 53.71 136 ASN A C 1
ATOM 1018 O O . ASN A 1 138 ? 77.752 131.896 -36.098 1.00 45.91 136 ASN A O 1
ATOM 1023 N N . ILE A 1 139 ? 76.877 133.367 -37.541 1.00 62.22 137 ILE A N 1
ATOM 1024 C CA . ILE A 1 139 ? 75.656 133.574 -36.796 1.00 63.02 137 ILE A CA 1
ATOM 1025 C C . ILE A 1 139 ? 74.477 132.922 -37.502 1.00 71.36 137 ILE A C 1
ATOM 1026 O O . ILE A 1 139 ? 74.457 132.795 -38.720 1.00 69.59 137 ILE A O 1
ATOM 1031 N N . SER A 1 140 ? 73.498 132.493 -36.725 1.00 61.19 138 SER A N 1
ATOM 1032 C CA . SER A 1 140 ? 72.371 131.784 -37.279 1.00 69.23 138 SER A CA 1
ATOM 1033 C C . SER A 1 140 ? 71.206 131.683 -36.310 1.00 79.95 138 SER A C 1
ATOM 1034 O O . SER A 1 140 ? 71.359 131.837 -35.103 1.00 68.13 138 SER A O 1
ATOM 1037 N N . ARG A 1 141 ? 70.031 131.429 -36.883 1.00 79.12 139 ARG A N 1
ATOM 1038 C CA . ARG A 1 141 ? 68.784 131.299 -36.141 1.00 71.28 139 ARG A CA 1
ATOM 1039 C C . ARG A 1 141 ? 68.169 129.917 -36.354 1.00 72.56 139 ARG A C 1
ATOM 1040 O O . ARG A 1 141 ? 68.096 129.420 -37.478 1.00 67.78 139 ARG A O 1
ATOM 1048 N N . ASN A 1 142 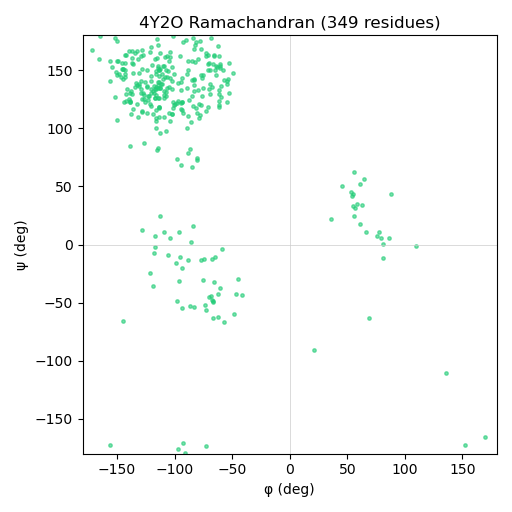? 67.739 129.304 -35.258 1.00 71.00 140 ASN A N 1
ATOM 1049 C CA . ASN A 1 142 ? 67.248 127.947 -35.249 1.00 61.29 140 ASN A CA 1
ATOM 1050 C C . ASN A 1 142 ? 65.845 127.859 -35.775 1.00 69.64 140 ASN A C 1
ATOM 1051 O O . ASN A 1 142 ? 65.214 128.864 -36.027 1.00 75.24 140 ASN A O 1
ATOM 1056 N N . ALA A 1 143 ? 65.352 126.631 -35.890 1.00 67.82 141 ALA A N 1
ATOM 1057 C CA . ALA A 1 143 ? 63.936 126.379 -35.813 1.00 73.35 141 ALA A CA 1
ATOM 1058 C C . ALA A 1 143 ? 63.677 126.658 -34.342 1.00 75.85 141 ALA A C 1
ATOM 1059 O O . ALA A 1 143 ? 64.440 126.208 -33.488 1.00 93.65 141 ALA A O 1
ATOM 1061 N N . LYS A 1 144 ? 62.627 127.419 -34.056 1.00 67.81 142 LYS A N 1
ATOM 1062 C CA . LYS A 1 144 ? 62.363 127.942 -32.716 1.00 71.00 142 LYS A CA 1
ATOM 1063 C C . LYS A 1 144 ? 63.242 129.174 -32.517 1.00 67.32 142 LYS A C 1
ATOM 1064 O O . LYS A 1 144 ? 63.212 129.821 -31.471 1.00 69.13 142 LYS A O 1
ATOM 1070 N N . LYS A 1 145 ? 64.010 129.489 -33.556 1.00 70.11 143 LYS A N 1
ATOM 1071 C CA . LYS A 1 145 ? 64.693 130.757 -33.692 1.00 74.10 143 LYS A CA 1
ATOM 1072 C C . LYS A 1 145 ? 65.600 131.117 -32.545 1.00 76.56 143 LYS A C 1
ATOM 1073 O O . LYS A 1 145 ? 65.872 132.281 -32.317 1.00 74.24 143 LYS A O 1
ATOM 1079 N N . ASN A 1 146 ? 66.077 130.112 -31.833 1.00 65.18 144 ASN A N 1
ATOM 1080 C CA . ASN A 1 146 ? 67.191 130.317 -30.954 1.00 51.51 144 ASN A CA 1
ATOM 1081 C C . ASN A 1 146 ? 68.370 130.779 -31.782 1.00 65.30 144 ASN A C 1
ATOM 1082 O O . ASN A 1 146 ? 68.469 130.458 -32.955 1.00 69.25 144 ASN A O 1
ATOM 1087 N N . ILE A 1 147 ? 69.265 131.542 -31.183 1.00 59.69 145 ILE A N 1
ATOM 1088 C CA . ILE A 1 147 ? 70.425 132.026 -31.903 1.00 61.82 145 ILE A CA 1
ATOM 1089 C C . ILE A 1 147 ? 71.533 130.990 -31.928 1.00 58.56 145 ILE A C 1
ATOM 1090 O O . ILE A 1 147 ? 71.877 130.419 -30.907 1.00 50.11 145 ILE A O 1
ATOM 1095 N N . ILE A 1 148 ? 72.090 130.763 -33.107 1.00 58.30 146 ILE A N 1
ATOM 1096 C CA . ILE A 1 148 ? 73.071 129.714 -33.298 1.00 59.86 146 ILE A CA 1
ATOM 1097 C C . ILE A 1 148 ? 74.431 130.228 -33.734 1.00 63.64 146 ILE A C 1
ATOM 1098 O O . ILE A 1 148 ? 74.540 130.987 -34.681 1.00 66.66 146 ILE A O 1
ATOM 1103 N N . ILE A 1 149 ? 75.469 129.782 -33.041 1.00 64.06 147 ILE A N 1
ATOM 1104 C CA . ILE A 1 149 ? 76.842 130.083 -33.406 1.00 54.27 147 ILE A CA 1
ATOM 1105 C C . ILE A 1 149 ? 77.494 128.911 -34.101 1.00 60.63 147 ILE A C 1
ATOM 1106 O O . ILE A 1 149 ? 77.394 127.797 -33.624 1.00 61.14 147 ILE A O 1
ATOM 1111 N N . TYR A 1 150 ? 78.179 129.161 -35.209 1.00 54.95 148 TYR A N 1
ATOM 1112 C CA . TYR A 1 150 ? 78.859 128.099 -35.931 1.00 47.26 148 TYR A CA 1
ATOM 1113 C C . TYR A 1 150 ? 80.348 128.357 -36.024 1.00 51.88 148 TYR A C 1
ATOM 1114 O O . TYR A 1 150 ? 80.774 129.483 -36.204 1.00 53.39 148 TYR A O 1
ATOM 1123 N N . ASN A 1 151 ? 81.138 127.302 -35.890 1.00 49.65 149 ASN A N 1
ATOM 1124 C CA . ASN A 1 151 ? 82.576 127.421 -36.027 1.00 47.70 149 ASN A CA 1
ATOM 1125 C C . ASN A 1 151 ? 83.050 127.122 -37.426 1.00 48.18 149 ASN A C 1
ATOM 1126 O O . ASN A 1 151 ? 82.943 126.013 -37.904 1.00 50.96 149 ASN A O 1
ATOM 1131 N N . ASN A 1 152 ? 83.605 128.136 -38.059 1.00 42.95 150 ASN A N 1
ATOM 1132 C CA . ASN A 1 152 ? 84.012 128.054 -39.436 1.00 53.08 150 ASN A CA 1
ATOM 1133 C C . ASN A 1 152 ? 85.510 127.949 -39.566 1.00 61.92 150 ASN A C 1
ATOM 1134 O O . ASN A 1 152 ? 86.040 127.704 -40.637 1.00 65.97 150 ASN A O 1
ATOM 1139 N N . GLY A 1 153 ? 86.171 128.137 -38.436 1.00 56.26 151 GLY A N 1
ATOM 1140 C CA . GLY A 1 153 ? 87.608 128.068 -38.286 1.00 52.47 151 GLY A CA 1
ATOM 1141 C C . GLY A 1 153 ? 88.156 126.676 -38.123 1.00 47.64 151 GLY A C 1
ATOM 1142 O O . GLY A 1 153 ? 87.403 125.731 -38.087 1.00 61.21 151 GLY A O 1
ATOM 1143 N N . ASN A 1 154 ? 89.473 126.548 -38.147 1.00 43.72 152 ASN A N 1
ATOM 1144 C CA . ASN A 1 154 ? 90.124 125.252 -38.100 1.00 42.81 152 ASN A CA 1
ATOM 1145 C C . ASN A 1 154 ? 90.547 124.883 -36.697 1.00 45.52 152 ASN A C 1
ATOM 1146 O O . ASN A 1 154 ? 91.273 123.932 -36.495 1.00 52.50 152 ASN A O 1
ATOM 1151 N N . VAL A 1 155 ? 90.070 125.650 -35.735 1.00 43.49 153 VAL A N 1
ATOM 1152 C CA . VAL A 1 155 ? 90.475 125.524 -34.351 1.00 45.13 153 VAL A CA 1
ATOM 1153 C C . VAL A 1 155 ? 89.260 125.772 -33.477 1.00 43.71 153 VAL A C 1
ATOM 1154 O O . VAL A 1 155 ? 88.362 126.478 -33.878 1.00 54.23 153 VAL A O 1
ATOM 1158 N N . ARG A 1 156 ? 89.202 125.163 -32.304 1.00 38.18 154 ARG A N 1
ATOM 1159 C CA . ARG A 1 156 ? 88.083 125.390 -31.412 1.00 38.85 154 ARG A CA 1
ATOM 1160 C C . ARG A 1 156 ? 88.007 126.829 -30.965 1.00 44.39 154 ARG A C 1
ATOM 1161 O O . ARG A 1 156 ? 89.003 127.514 -30.902 1.00 50.96 154 ARG A O 1
ATOM 1169 N N . ALA A 1 157 ? 86.814 127.292 -30.648 1.00 46.25 155 ALA A N 1
ATOM 1170 C CA . ALA A 1 157 ? 86.652 128.656 -30.194 1.00 45.93 155 ALA A CA 1
ATOM 1171 C C . ALA A 1 157 ? 86.145 128.698 -28.773 1.00 49.93 155 ALA A C 1
ATOM 1172 O O . ALA A 1 157 ? 85.008 128.377 -28.499 1.00 50.12 155 ALA A O 1
ATOM 1174 N N . GLY A 1 158 ? 87.009 129.094 -27.861 1.00 53.75 156 GLY A N 1
ATOM 1175 C CA . GLY A 1 158 ? 86.647 129.120 -26.469 1.00 61.33 156 GLY A CA 1
ATOM 1176 C C . GLY A 1 158 ? 85.805 130.321 -26.147 1.00 63.00 156 GLY A C 1
ATOM 1177 O O . GLY A 1 158 ? 86.274 131.437 -26.171 1.00 63.45 156 GLY A O 1
ATOM 1178 N N . VAL A 1 159 ? 84.549 130.092 -25.833 1.00 65.30 157 VAL A N 1
ATOM 1179 C CA . VAL A 1 159 ? 83.668 131.201 -25.555 1.00 75.15 157 VAL A CA 1
ATOM 1180 C C . VAL A 1 159 ? 83.478 131.384 -24.060 1.00 78.42 157 VAL A C 1
ATOM 1181 O O . VAL A 1 159 ? 83.068 130.476 -23.365 1.00 70.83 157 VAL A O 1
ATOM 1185 N N . LYS A 1 160 ? 83.805 132.570 -23.574 1.00 75.14 158 LYS A N 1
ATOM 1186 C CA . LYS A 1 160 ? 83.748 132.859 -22.154 1.00 77.72 158 LYS A CA 1
ATOM 1187 C C . LYS A 1 160 ? 82.413 133.481 -21.817 1.00 78.01 158 LYS A C 1
ATOM 1188 O O . LYS A 1 160 ? 81.689 132.997 -20.965 1.00 76.60 158 LYS A O 1
ATOM 1194 N N . ASP A 1 161 ? 82.097 134.557 -22.518 1.00 80.67 159 ASP A N 1
ATOM 1195 C CA . ASP A 1 161 ? 80.871 135.300 -22.302 1.00 77.14 159 ASP A CA 1
ATOM 1196 C C . ASP A 1 161 ? 80.322 135.800 -23.621 1.00 82.56 159 ASP A C 1
ATOM 1197 O O . ASP A 1 161 ? 81.078 136.183 -24.502 1.00 82.02 159 ASP A O 1
ATOM 1202 N N . ILE A 1 162 ? 79.004 135.814 -23.753 1.00 84.72 160 ILE A N 1
ATOM 1203 C CA . ILE A 1 162 ? 78.386 136.357 -24.952 1.00 85.63 160 ILE A CA 1
ATOM 1204 C C . ILE A 1 162 ? 77.486 137.545 -24.638 1.00 90.86 160 ILE A C 1
ATOM 1205 O O . ILE A 1 162 ? 76.662 137.489 -23.733 1.00 82.28 160 ILE A O 1
ATOM 1210 N N . TYR A 1 163 ? 77.651 138.621 -25.395 1.00 95.21 161 TYR A N 1
ATOM 1211 C CA . TYR A 1 163 ? 76.909 139.840 -25.144 1.00 88.71 161 TYR A CA 1
ATOM 1212 C C . TYR A 1 163 ? 75.800 140.015 -26.147 1.00 82.99 161 TYR A C 1
ATOM 1213 O O . TYR A 1 163 ? 76.042 140.345 -27.297 1.00 80.37 161 TYR A O 1
ATOM 1222 N N . PHE A 1 164 ? 74.578 139.789 -25.696 1.00 79.84 162 PHE A N 1
ATOM 1223 C CA . PHE A 1 164 ? 73.406 140.024 -26.513 1.00 79.83 162 PHE A CA 1
ATOM 1224 C C . PHE A 1 164 ? 72.987 141.455 -26.371 1.00 82.52 162 PHE A C 1
ATOM 1225 O O . PHE A 1 164 ? 72.110 141.781 -25.587 1.00 78.77 162 PHE A O 1
ATOM 1233 N N . CYS A 1 165 ? 73.633 142.323 -27.116 1.00 91.56 163 CYS A N 1
ATOM 1234 C CA . CYS A 1 165 ? 73.366 143.717 -26.931 1.00 96.85 163 CYS A CA 1
ATOM 1235 C C . CYS A 1 165 ? 72.057 144.084 -27.557 1.00 101.32 163 CYS A C 1
ATOM 1236 O O . CYS A 1 165 ? 71.675 143.561 -28.597 1.00 97.92 163 CYS A O 1
ATOM 1239 N N . LYS A 1 166 ? 71.361 144.985 -26.890 1.00 106.23 164 LYS A N 1
ATOM 1240 C CA . LYS A 1 166 ? 70.122 145.510 -27.407 1.00 109.50 164 LYS A CA 1
ATOM 1241 C C . LYS A 1 166 ? 70.456 146.458 -28.550 1.00 98.90 164 LYS A C 1
ATOM 1242 O O . LYS A 1 166 ? 69.942 146.330 -29.656 1.00 82.71 164 LYS A O 1
ATOM 1248 N N . SER A 1 167 ? 71.352 147.393 -28.273 1.00 93.70 165 SER A N 1
ATOM 1249 C CA . SER A 1 167 ? 71.859 148.295 -29.292 1.00 95.51 165 SER A CA 1
ATOM 1250 C C . SER A 1 167 ? 72.995 147.663 -30.071 1.00 101.01 165 SER A C 1
ATOM 1251 O O . SER A 1 167 ? 73.414 146.547 -29.784 1.00 96.50 165 SER A O 1
ATOM 1254 N N . SER A 1 168 ? 73.500 148.396 -31.052 1.00 108.18 166 SER A N 1
ATOM 1255 C CA . SER A 1 168 ? 74.673 147.965 -31.780 1.00 105.45 166 SER A CA 1
ATOM 1256 C C . SER A 1 168 ? 75.879 147.947 -30.890 1.00 102.32 166 SER A C 1
ATOM 1257 O O . SER A 1 168 ? 76.776 147.135 -31.065 1.00 119.79 166 SER A O 1
ATOM 1260 N N . ASN A 1 169 ? 75.910 148.857 -29.937 1.00 95.36 167 ASN A N 1
ATOM 1261 C CA . ASN A 1 169 ? 77.083 149.014 -29.117 1.00 95.74 167 ASN A CA 1
ATOM 1262 C C . ASN A 1 169 ? 76.860 148.513 -27.699 1.00 107.12 167 ASN A C 1
ATOM 1263 O O . ASN A 1 169 ? 75.730 148.361 -27.253 1.00 97.92 167 ASN A O 1
ATOM 1268 N N . ILE A 1 170 ? 77.955 148.268 -26.994 1.00 120.02 168 ILE A N 1
ATOM 1269 C CA . ILE A 1 170 ? 77.923 147.602 -25.698 1.00 118.68 168 ILE A CA 1
ATOM 1270 C C . ILE A 1 170 ? 77.552 148.497 -24.538 1.00 115.45 168 ILE A C 1
ATOM 1271 O O . ILE A 1 170 ? 78.395 148.860 -23.726 1.00 116.49 168 ILE A O 1
ATOM 1276 N N . ASP A 1 171 ? 76.276 148.828 -24.448 1.00 112.09 169 ASP A N 1
ATOM 1277 C CA . ASP A 1 171 ? 75.772 149.465 -23.257 1.00 112.61 169 ASP A CA 1
ATOM 1278 C C . ASP A 1 171 ? 75.723 148.426 -22.156 1.00 116.60 169 ASP A C 1
ATOM 1279 O O . ASP A 1 171 ? 75.758 147.230 -22.427 1.00 115.98 169 ASP A O 1
ATOM 1284 N N . ASP A 1 172 ? 75.640 148.880 -20.913 1.00 118.59 170 ASP A N 1
ATOM 1285 C CA . ASP A 1 172 ? 75.614 147.975 -19.772 1.00 112.77 170 ASP A CA 1
ATOM 1286 C C . ASP A 1 172 ? 74.216 147.463 -19.496 1.00 110.18 170 ASP A C 1
ATOM 1287 O O . ASP A 1 172 ? 73.932 146.931 -18.430 1.00 108.83 170 ASP A O 1
ATOM 1292 N N . ASN A 1 173 ? 73.339 147.631 -20.469 1.00 112.31 171 ASN A N 1
ATOM 1293 C CA . ASN A 1 173 ? 71.997 147.105 -20.366 1.00 114.95 171 ASN A CA 1
ATOM 1294 C C . ASN A 1 173 ? 71.916 145.730 -21.003 1.00 116.93 171 ASN A C 1
ATOM 1295 O O . ASN A 1 173 ? 71.012 144.953 -20.712 1.00 115.11 171 ASN A O 1
ATOM 1300 N N . CYS A 1 174 ? 72.880 145.435 -21.868 1.00 112.14 172 CYS A N 1
ATOM 1301 C CA . CYS A 1 174 ? 72.930 144.165 -22.575 1.00 101.67 172 CYS A CA 1
ATOM 1302 C C . CYS A 1 174 ? 73.049 143.003 -21.611 1.00 102.05 172 CYS A C 1
ATOM 1303 O O . CYS A 1 174 ? 73.553 143.161 -20.513 1.00 108.78 172 CYS A O 1
ATOM 1306 N N . VAL A 1 175 ? 72.584 141.834 -22.030 1.00 102.82 173 VAL A N 1
ATOM 1307 C CA . VAL A 1 175 ? 72.572 140.634 -21.185 1.00 107.52 173 VAL A CA 1
ATOM 1308 C C . VAL A 1 175 ? 73.820 139.761 -21.248 1.00 100.40 173 VAL A C 1
ATOM 1309 O O . VAL A 1 175 ? 73.955 138.951 -22.148 1.00 89.91 173 VAL A O 1
ATOM 1313 N N . LYS A 1 176 ? 74.704 139.894 -20.268 1.00 103.14 174 LYS A N 1
ATOM 1314 C CA . LYS A 1 176 ? 75.924 139.120 -20.274 1.00 91.64 174 LYS A CA 1
ATOM 1315 C C . LYS A 1 176 ? 75.564 137.733 -19.798 1.00 95.52 174 LYS A C 1
ATOM 1316 O O . LYS A 1 176 ? 75.267 137.515 -18.632 1.00 85.93 174 LYS A O 1
ATOM 1322 N N . LYS A 1 177 ? 75.598 136.794 -20.732 1.00 94.86 175 LYS A N 1
ATOM 1323 C CA . LYS A 1 177 ? 75.313 135.405 -20.454 1.00 81.06 175 LYS A CA 1
ATOM 1324 C C . LYS A 1 177 ? 76.613 134.639 -20.553 1.00 70.35 175 LYS A C 1
ATOM 1325 O O . LYS A 1 177 ? 77.306 134.727 -21.550 1.00 84.09 175 LYS A O 1
ATOM 1331 N N . ALA A 1 178 ? 76.965 133.905 -19.515 1.00 73.68 176 ALA A N 1
ATOM 1332 C CA . ALA A 1 178 ? 78.224 133.182 -19.522 1.00 79.67 176 ALA A CA 1
ATOM 1333 C C . ALA A 1 178 ? 78.015 131.767 -19.997 1.00 79.86 176 ALA A C 1
ATOM 1334 O O . ALA A 1 178 ? 77.106 131.087 -19.548 1.00 80.37 176 ALA A O 1
ATOM 1336 N N . TYR A 1 179 ? 78.862 131.317 -20.905 1.00 68.85 177 TYR A N 1
ATOM 1337 C CA . TYR A 1 179 ? 78.712 129.979 -21.416 1.00 65.34 177 TYR A CA 1
ATOM 1338 C C . TYR A 1 179 ? 79.935 129.133 -21.117 1.00 69.97 177 TYR A C 1
ATOM 1339 O O . TYR A 1 179 ? 79.805 127.951 -20.827 1.00 75.16 177 TYR A O 1
ATOM 1348 N N . ASN A 1 180 ? 81.112 129.744 -21.160 1.00 71.37 178 ASN A N 1
ATOM 1349 C CA . ASN A 1 180 ? 82.371 129.051 -20.866 1.00 79.57 178 ASN A CA 1
ATOM 1350 C C . ASN A 1 180 ? 82.611 127.803 -21.700 1.00 72.69 178 ASN A C 1
ATOM 1351 O O . ASN A 1 180 ? 83.208 126.850 -21.221 1.00 68.61 178 ASN A O 1
ATOM 1356 N N . LYS A 1 181 ? 82.148 127.802 -22.942 1.00 70.40 179 LYS A N 1
ATOM 1357 C CA . LYS A 1 181 ? 82.141 126.574 -23.717 1.00 58.06 179 LYS A CA 1
ATOM 1358 C C . LYS A 1 181 ? 83.027 126.628 -24.939 1.00 62.44 179 LYS A C 1
ATOM 1359 O O . LYS A 1 181 ? 83.184 127.669 -25.556 1.00 67.21 179 LYS A O 1
ATOM 1365 N N . ASN A 1 182 ? 83.606 125.489 -25.278 1.00 44.93 180 ASN A N 1
ATOM 1366 C CA . ASN A 1 182 ? 84.414 125.370 -26.463 1.00 43.07 180 ASN A CA 1
ATOM 1367 C C . ASN A 1 182 ? 83.593 124.889 -27.637 1.00 46.97 180 ASN A C 1
ATOM 1368 O O . ASN A 1 182 ? 82.978 123.847 -27.586 1.00 46.77 180 ASN A O 1
ATOM 1373 N N . ILE A 1 183 ? 83.586 125.671 -28.698 1.00 40.49 181 ILE A N 1
ATOM 1374 C CA . ILE A 1 183 ? 82.922 125.281 -29.918 1.00 46.06 181 ILE A CA 1
ATOM 1375 C C . ILE A 1 183 ? 83.935 124.808 -30.927 1.00 40.45 181 ILE A C 1
ATOM 1376 O O . ILE A 1 183 ? 84.731 125.579 -31.421 1.00 52.99 181 ILE A O 1
ATOM 1381 N N . TYR A 1 184 ? 83.899 123.531 -31.235 1.00 41.27 182 TYR A N 1
ATOM 1382 C CA . TYR A 1 184 ? 84.911 122.951 -32.074 1.00 39.88 182 TYR A CA 1
ATOM 1383 C C . TYR A 1 184 ? 84.548 123.159 -33.521 1.00 47.57 182 TYR A C 1
ATOM 1384 O O . TYR A 1 184 ? 83.402 123.403 -33.832 1.00 56.44 182 TYR A O 1
ATOM 1393 N N . PRO A 1 185 ? 85.536 123.098 -34.412 1.00 52.57 183 PRO A N 1
ATOM 1394 C CA . PRO A 1 185 ? 85.293 123.406 -35.818 1.00 50.13 183 PRO A CA 1
ATOM 1395 C C . PRO A 1 185 ? 84.235 122.537 -36.482 1.00 51.62 183 PRO A C 1
ATOM 1396 O O . PRO A 1 185 ? 84.033 121.397 -36.099 1.00 54.26 183 PRO A O 1
ATOM 1400 N N . GLU A 1 186 ? 83.562 123.123 -37.464 1.00 47.19 184 GLU A N 1
ATOM 1401 C CA . GLU A 1 186 ? 82.481 122.504 -38.219 1.00 50.16 184 GLU A CA 1
ATOM 1402 C C . GLU A 1 186 ? 81.264 122.236 -37.380 1.00 55.93 184 GLU A C 1
ATOM 1403 O O . GLU A 1 186 ? 80.355 121.563 -37.818 1.00 57.67 184 GLU A O 1
ATOM 1409 N N . LYS A 1 187 ? 81.233 122.768 -36.174 1.00 51.00 185 LYS A N 1
ATOM 1410 C CA . LYS A 1 187 ? 80.112 122.505 -35.310 1.00 51.35 185 LYS A CA 1
ATOM 1411 C C . LYS A 1 187 ? 79.414 123.778 -34.892 1.00 56.77 185 LYS A C 1
ATOM 1412 O O . LYS A 1 187 ? 79.927 124.864 -35.067 1.00 56.19 185 LYS A O 1
ATOM 1418 N N . SER A 1 188 ? 78.220 123.631 -34.351 1.00 67.32 186 SER A N 1
ATOM 1419 C CA . SER A 1 188 ? 77.408 124.775 -34.031 1.00 56.04 186 SER A CA 1
ATOM 1420 C C . SER A 1 188 ? 76.960 124.720 -32.592 1.00 60.32 186 SER A C 1
ATOM 1421 O O . SER A 1 188 ? 77.021 123.681 -31.959 1.00 54.68 186 SER A O 1
ATOM 1424 N N . PHE A 1 189 ? 76.516 125.852 -32.074 1.00 69.96 187 PHE A N 1
ATOM 1425 C CA . PHE A 1 189 ? 76.250 125.979 -30.654 1.00 64.92 187 PHE A CA 1
ATOM 1426 C C . PHE A 1 189 ? 75.011 126.800 -30.376 1.00 63.04 187 PHE A C 1
ATOM 1427 O O . PHE A 1 189 ? 74.820 127.847 -30.960 1.00 64.67 187 PHE A O 1
ATOM 1435 N N . ASP A 1 190 ? 74.167 126.312 -29.481 1.00 64.80 188 ASP A N 1
ATOM 1436 C CA . ASP A 1 190 ? 72.907 126.968 -29.197 1.00 59.34 188 ASP A CA 1
ATOM 1437 C C . ASP A 1 190 ? 73.025 127.914 -28.034 1.00 61.01 188 ASP A C 1
ATOM 1438 O O . ASP A 1 190 ? 73.371 127.518 -26.940 1.00 58.41 188 ASP A O 1
ATOM 1443 N N . THR A 1 191 ? 72.701 129.170 -28.281 1.00 63.31 189 THR A N 1
ATOM 1444 C CA . THR A 1 191 ? 72.749 130.184 -27.247 1.00 69.70 189 THR A CA 1
ATOM 1445 C C . THR A 1 191 ? 71.567 130.079 -26.323 1.00 77.94 189 THR A C 1
ATOM 1446 O O . THR A 1 191 ? 71.550 130.697 -25.268 1.00 81.70 189 THR A O 1
ATOM 1450 N N . LEU A 1 192 ? 70.575 129.308 -26.745 1.00 70.82 190 LEU A N 1
ATOM 1451 C CA . LEU A 1 192 ? 69.318 129.218 -26.037 1.00 66.35 190 LEU A CA 1
ATOM 1452 C C . LEU A 1 192 ? 68.726 130.602 -25.866 1.00 69.86 190 LEU A C 1
ATOM 1453 O O . LEU A 1 192 ? 68.247 130.971 -24.804 1.00 73.85 190 LEU A O 1
ATOM 1458 N N . VAL A 1 193 ? 68.789 131.370 -26.939 1.00 68.86 191 VAL A N 1
ATOM 1459 C CA . VAL A 1 193 ? 68.252 132.708 -26.970 1.00 64.21 191 VAL A CA 1
ATOM 1460 C C . VAL A 1 193 ? 67.563 132.913 -28.293 1.00 62.09 191 VAL A C 1
ATOM 1461 O O . VAL A 1 193 ? 68.157 132.731 -29.339 1.00 55.64 191 VAL A O 1
ATOM 1465 N N . ASN A 1 194 ? 66.294 133.278 -28.237 1.00 64.47 192 ASN A N 1
ATOM 1466 C CA . ASN A 1 194 ? 65.502 133.448 -29.434 1.00 67.73 192 ASN A CA 1
ATOM 1467 C C . ASN A 1 194 ? 65.045 134.866 -29.551 1.00 70.90 192 ASN A C 1
ATOM 1468 O O . ASN A 1 194 ? 64.486 135.277 -30.556 1.00 75.14 192 ASN A O 1
ATOM 1473 N N . ASN A 1 195 ? 65.303 135.616 -28.500 1.00 56.51 193 ASN A N 1
ATOM 1474 C CA . ASN A 1 195 ? 64.820 136.964 -28.395 1.00 60.39 193 ASN A CA 1
ATOM 1475 C C . ASN A 1 195 ? 65.374 137.857 -29.479 1.00 66.20 193 ASN A C 1
ATOM 1476 O O . ASN A 1 195 ? 66.244 137.460 -30.232 1.00 70.89 193 ASN A O 1
ATOM 1481 N N . ASN A 1 196 ? 64.846 139.065 -29.569 1.00 71.29 194 ASN A N 1
ATOM 1482 C CA . ASN A 1 196 ? 65.122 139.939 -30.699 1.00 80.74 194 ASN A CA 1
ATOM 1483 C C . ASN A 1 196 ? 66.262 140.899 -30.470 1.00 94.73 194 ASN A C 1
ATOM 1484 O O . ASN A 1 196 ? 66.047 142.101 -30.378 1.00 97.02 194 ASN A O 1
ATOM 1489 N N . PHE A 1 197 ? 67.473 140.376 -30.383 1.00 95.06 195 PHE A N 1
ATOM 1490 C CA . PHE A 1 197 ? 68.632 141.216 -30.171 1.00 87.76 195 PHE A CA 1
ATOM 1491 C C . PHE A 1 197 ? 69.182 141.671 -31.492 1.00 81.87 195 PHE A C 1
ATOM 1492 O O . PHE A 1 197 ? 69.053 140.978 -32.468 1.00 87.82 195 PHE A O 1
ATOM 1500 N N . SER A 1 198 ? 69.789 142.845 -31.527 1.00 89.54 196 SER A N 1
ATOM 1501 C CA . SER A 1 198 ? 70.202 143.426 -32.794 1.00 106.02 196 SER A CA 1
ATOM 1502 C C . SER A 1 198 ? 71.545 142.867 -33.219 1.00 99.64 196 SER A C 1
ATOM 1503 O O . SER A 1 198 ? 71.710 142.394 -34.339 1.00 84.06 196 SER A O 1
ATOM 1506 N N . TYR A 1 199 ? 72.517 142.972 -32.317 1.00 88.91 197 TYR A N 1
ATOM 1507 C CA . TYR A 1 199 ? 73.886 142.542 -32.573 1.00 86.61 197 TYR A CA 1
ATOM 1508 C C . TYR A 1 199 ? 74.439 141.797 -31.364 1.00 84.27 197 TYR A C 1
ATOM 1509 O O . TYR A 1 199 ? 73.966 141.984 -30.243 1.00 79.63 197 TYR A O 1
ATOM 1518 N N . VAL A 1 200 ? 75.435 140.947 -31.592 1.00 96.23 198 VAL A N 1
ATOM 1519 C CA . VAL A 1 200 ? 75.985 140.140 -30.527 1.00 93.25 198 VAL A CA 1
ATOM 1520 C C . VAL A 1 200 ? 77.496 140.271 -30.472 1.00 95.61 198 VAL A C 1
ATOM 1521 O O . VAL A 1 200 ? 78.146 140.547 -31.467 1.00 93.45 198 VAL A O 1
ATOM 1525 N N . PHE A 1 201 ? 78.040 140.106 -29.279 1.00 94.57 199 PHE A N 1
ATOM 1526 C CA . PHE A 1 201 ? 79.457 140.264 -29.048 1.00 87.61 199 PHE A CA 1
ATOM 1527 C C . PHE A 1 201 ? 79.964 139.075 -28.271 1.00 86.92 199 PHE A C 1
ATOM 1528 O O . PHE A 1 201 ? 79.326 138.641 -27.314 1.00 77.99 199 PHE A O 1
ATOM 1536 N N . ILE A 1 202 ? 81.114 138.551 -28.675 1.00 84.49 200 ILE A N 1
ATOM 1537 C CA . ILE A 1 202 ? 81.622 137.315 -28.105 1.00 79.69 200 ILE A CA 1
ATOM 1538 C C . ILE A 1 202 ? 83.021 137.472 -27.517 1.00 80.37 200 ILE A C 1
ATOM 1539 O O . ILE A 1 202 ? 83.891 138.086 -28.117 1.00 74.54 200 ILE A O 1
ATOM 1544 N N . LYS A 1 203 ? 83.215 136.910 -26.329 1.00 77.11 201 LYS A N 1
ATOM 1545 C CA . LYS A 1 203 ? 84.466 137.025 -25.602 1.00 73.73 201 LYS A CA 1
ATOM 1546 C C . LYS A 1 203 ? 85.172 135.691 -25.461 1.00 69.47 201 LYS A C 1
ATOM 1547 O O . LYS A 1 203 ? 84.600 134.733 -24.964 1.00 66.93 201 LYS A O 1
ATOM 1553 N N . LEU A 1 204 ? 86.431 135.644 -25.881 1.00 68.38 202 LEU A N 1
ATOM 1554 C CA . LEU A 1 204 ? 87.213 134.420 -25.827 1.00 74.68 202 LEU A CA 1
ATOM 1555 C C . LEU A 1 204 ? 88.401 134.523 -24.871 1.00 82.52 202 LEU A C 1
ATOM 1556 O O . LEU A 1 204 ? 88.649 135.578 -24.302 1.00 94.03 202 LEU A O 1
ATOM 1561 N N . ASN A 1 205 ? 89.141 133.433 -24.706 1.00 65.48 203 ASN A N 1
ATOM 1562 C CA . ASN A 1 205 ? 90.078 133.317 -23.598 1.00 71.05 203 ASN A CA 1
ATOM 1563 C C . ASN A 1 205 ? 91.549 133.491 -23.939 1.00 93.02 203 ASN A C 1
ATOM 1564 O O . ASN A 1 205 ? 92.004 133.061 -24.992 1.00 96.24 203 ASN A O 1
ATOM 1569 N N . HIS A 1 206 ? 92.291 134.114 -23.027 1.00 96.95 204 HIS A N 1
ATOM 1570 C CA . HIS A 1 206 ? 93.712 134.346 -23.223 1.00 93.81 204 HIS A CA 1
ATOM 1571 C C . HIS A 1 206 ? 94.431 134.526 -21.899 1.00 111.41 204 HIS A C 1
ATOM 1572 O O . HIS A 1 206 ? 93.817 134.902 -20.907 1.00 115.64 204 HIS A O 1
ATOM 1579 N N . GLU A 1 207 ? 95.735 134.288 -21.890 1.00 106.08 205 GLU A N 1
ATOM 1580 C CA . GLU A 1 207 ? 96.560 134.562 -20.723 1.00 99.46 205 GLU A CA 1
ATOM 1581 C C . GLU A 1 207 ? 97.924 135.041 -21.204 1.00 88.46 205 GLU A C 1
ATOM 1582 O O . GLU A 1 207 ? 98.319 136.172 -20.972 1.00 77.93 205 GLU A O 1
ATOM 1588 N N . GLY A 1 208 ? 98.646 134.150 -21.853 1.00 88.87 206 GLY A N 1
ATOM 1589 C CA . GLY A 1 208 ? 99.969 134.419 -22.332 1.00 93.92 206 GLY A CA 1
ATOM 1590 C C . GLY A 1 208 ? 100.107 134.211 -23.821 1.00 120.08 206 GLY A C 1
ATOM 1591 O O . GLY A 1 208 ? 99.694 133.183 -24.347 1.00 115.83 206 GLY A O 1
ATOM 1592 N N . ILE A 1 209 ? 100.625 135.223 -24.501 1.00 138.03 207 ILE A N 1
ATOM 1593 C CA . ILE A 1 209 ? 100.966 135.153 -25.921 1.00 146.61 207 ILE A CA 1
ATOM 1594 C C . ILE A 1 209 ? 99.877 135.056 -26.987 1.00 140.59 207 ILE A C 1
ATOM 1595 O O . ILE A 1 209 ? 99.801 135.954 -27.818 1.00 138.64 207 ILE A O 1
ATOM 1600 N N . GLU A 1 210 ? 99.072 133.994 -27.023 1.00 140.40 208 GLU A N 1
ATOM 1601 C CA . GLU A 1 210 ? 98.173 133.830 -28.174 1.00 140.08 208 GLU A CA 1
ATOM 1602 C C . GLU A 1 210 ? 97.242 135.026 -28.188 1.00 139.94 208 GLU A C 1
ATOM 1603 O O . GLU A 1 210 ? 96.714 135.426 -27.156 1.00 134.69 208 GLU A O 1
ATOM 1609 N N . LYS A 1 211 ? 97.090 135.630 -29.359 1.00 136.30 209 LYS A N 1
ATOM 1610 C CA . LYS A 1 211 ? 96.669 137.024 -29.437 1.00 137.15 209 LYS A CA 1
ATOM 1611 C C . LYS A 1 211 ? 95.176 137.263 -29.294 1.00 144.18 209 LYS A C 1
ATOM 1612 O O . LYS A 1 211 ? 94.387 136.827 -30.127 1.00 141.85 209 LYS A O 1
ATOM 1618 N N . GLU A 1 212 ? 94.809 137.992 -28.245 1.00 142.13 210 GLU A N 1
ATOM 1619 C CA . GLU A 1 212 ? 93.432 138.406 -28.024 1.00 134.77 210 GLU A CA 1
ATOM 1620 C C . GLU A 1 212 ? 92.827 139.141 -29.209 1.00 142.54 210 GLU A C 1
ATOM 1621 O O . GLU A 1 212 ? 93.474 139.963 -29.843 1.00 137.44 210 GLU A O 1
ATOM 1627 N N . GLN A 1 213 ? 91.577 138.826 -29.509 1.00 137.37 211 GLN A N 1
ATOM 1628 C CA . GLN A 1 213 ? 90.809 139.587 -30.472 1.00 127.89 211 GLN A CA 1
ATOM 1629 C C . GLN A 1 213 ? 89.422 139.747 -29.872 1.00 126.39 211 GLN A C 1
ATOM 1630 O O . GLN A 1 213 ? 89.099 139.068 -28.905 1.00 131.76 211 GLN A O 1
ATOM 1636 N N . GLY A 1 214 ? 88.603 140.635 -30.422 1.00 114.89 212 GLY A N 1
ATOM 1637 C CA . GLY A 1 214 ? 87.213 140.731 -30.005 1.00 113.23 212 GLY A CA 1
ATOM 1638 C C . GLY A 1 214 ? 86.322 140.747 -31.227 1.00 121.44 212 GLY A C 1
ATOM 1639 O O . GLY A 1 214 ? 86.729 141.252 -32.266 1.00 134.30 212 GLY A O 1
ATOM 1640 N N . LEU A 1 215 ? 85.117 140.199 -31.144 1.00 110.46 213 LEU A N 1
ATOM 1641 C CA . LEU A 1 215 ? 84.301 140.152 -32.353 1.00 116.74 213 LEU A CA 1
ATOM 1642 C C . LEU A 1 215 ? 82.797 140.251 -32.151 1.00 104.54 213 LEU A C 1
ATOM 1643 O O . LEU A 1 215 ? 82.240 139.794 -31.162 1.00 89.97 213 LEU A O 1
ATOM 1648 N N . ILE A 1 216 ? 82.160 140.876 -33.131 1.00 110.42 214 ILE A N 1
ATOM 1649 C CA . ILE A 1 216 ? 80.741 141.163 -33.099 1.00 107.84 214 ILE A CA 1
ATOM 1650 C C . ILE A 1 216 ? 80.103 140.714 -34.401 1.00 107.27 214 ILE A C 1
ATOM 1651 O O . ILE A 1 216 ? 80.668 140.887 -35.472 1.00 104.95 214 ILE A O 1
ATOM 1656 N N . GLN A 1 217 ? 78.929 140.108 -34.297 1.00 100.22 215 GLN A N 1
ATOM 1657 C CA . GLN A 1 217 ? 78.240 139.579 -35.456 1.00 95.64 215 GLN A CA 1
ATOM 1658 C C . GLN A 1 217 ? 76.776 139.970 -35.405 1.00 88.44 215 GLN A C 1
ATOM 1659 O O . GLN A 1 217 ? 76.164 139.927 -34.349 1.00 92.42 215 GLN A O 1
ATOM 1665 N N . LEU A 1 218 ? 76.237 140.406 -36.536 1.00 84.32 216 LEU A N 1
ATOM 1666 C CA . LEU A 1 218 ? 74.849 140.831 -36.583 1.00 93.71 216 LEU A CA 1
ATOM 1667 C C . LEU A 1 218 ? 73.901 139.653 -36.412 1.00 89.55 216 LEU A C 1
ATOM 1668 O O . LEU A 1 218 ? 74.109 138.586 -36.989 1.00 84.49 216 LEU A O 1
ATOM 1673 N N . LYS A 1 219 ? 72.849 139.859 -35.629 1.00 87.50 217 LYS A N 1
ATOM 1674 C CA . LYS A 1 219 ? 71.759 138.906 -35.553 1.00 85.20 217 LYS A CA 1
ATOM 1675 C C . LYS A 1 219 ? 71.060 138.788 -36.888 1.00 89.61 217 LYS A C 1
ATOM 1676 O O . LYS A 1 219 ? 71.072 139.712 -37.688 1.00 87.42 217 LYS A O 1
ATOM 1682 N N . VAL A 1 220 ? 70.447 137.644 -37.121 1.00 80.06 218 VAL A N 1
ATOM 1683 C CA . VAL A 1 220 ? 69.538 137.499 -38.230 1.00 85.84 218 VAL A CA 1
ATOM 1684 C C . VAL A 1 220 ? 68.122 137.409 -37.641 1.00 97.88 218 VAL A C 1
ATOM 1685 O O . VAL A 1 220 ? 67.927 136.874 -36.551 1.00 93.52 218 VAL A O 1
ATOM 1689 N N . PRO A 1 221 ? 67.132 137.974 -38.339 1.00 101.26 219 PRO A N 1
ATOM 1690 C CA . PRO A 1 221 ? 65.769 138.096 -37.824 1.00 91.24 219 PRO A CA 1
ATOM 1691 C C . PRO A 1 221 ? 65.078 136.763 -37.625 1.00 94.66 219 PRO A C 1
ATOM 1692 O O . PRO A 1 221 ? 65.505 135.763 -38.189 1.00 101.53 219 PRO A O 1
ATOM 1696 N N . ALA A 1 222 ? 64.003 136.766 -36.847 1.00 89.23 220 ALA A N 1
ATOM 1697 C CA . ALA A 1 222 ? 63.350 135.537 -36.410 1.00 97.78 220 ALA A CA 1
ATOM 1698 C C . ALA A 1 222 ? 62.417 134.903 -37.445 1.00 95.01 220 ALA A C 1
ATOM 1699 O O . ALA A 1 222 ? 62.737 134.810 -38.626 1.00 94.71 220 ALA A O 1
ATOM 1701 N N . MET B 2 1 ? 107.483 133.046 -13.591 1.00 85.38 -7 MET B N 1
ATOM 1702 C CA . MET B 2 1 ? 108.700 133.273 -14.349 1.00 93.60 -7 MET B CA 1
ATOM 1703 C C . MET B 2 1 ? 108.536 132.921 -15.813 1.00 102.02 -7 MET B C 1
ATOM 1704 O O . MET B 2 1 ? 107.444 132.999 -16.365 1.00 99.72 -7 MET B O 1
ATOM 1709 N N . VAL B 2 2 ? 109.639 132.539 -16.441 1.00 110.55 -6 VAL B N 1
ATOM 1710 C CA . VAL B 2 2 ? 109.614 132.130 -17.836 1.00 125.31 -6 VAL B CA 1
ATOM 1711 C C . VAL B 2 2 ? 108.885 130.806 -17.989 1.00 115.90 -6 VAL B C 1
ATOM 1712 O O . VAL B 2 2 ? 109.185 129.842 -17.285 1.00 100.44 -6 VAL B O 1
ATOM 1716 N N . HIS B 2 3 ? 107.928 130.771 -18.911 1.00 110.58 -5 HIS B N 1
ATOM 1717 C CA . HIS B 2 3 ? 107.094 129.599 -19.087 1.00 106.81 -5 HIS B CA 1
ATOM 1718 C C . HIS B 2 3 ? 107.946 128.352 -19.321 1.00 112.21 -5 HIS B C 1
ATOM 1719 O O . HIS B 2 3 ? 108.957 128.462 -20.011 1.00 108.47 -5 HIS B O 1
ATOM 1726 N N . HIS B 2 4 ? 107.595 127.177 -18.764 1.00 102.81 -4 HIS B N 1
ATOM 1727 C CA . HIS B 2 4 ? 106.393 126.863 -17.961 1.00 85.11 -4 HIS B CA 1
ATOM 1728 C C . HIS B 2 4 ? 105.175 127.030 -18.853 1.00 86.87 -4 HIS B C 1
ATOM 1729 O O . HIS B 2 4 ? 104.270 127.803 -18.572 1.00 93.28 -4 HIS B O 1
ATOM 1736 N N . HIS B 2 5 ? 105.202 126.306 -19.964 1.00 79.37 -3 HIS B N 1
ATOM 1737 C CA . HIS B 2 5 ? 104.162 126.376 -20.973 1.00 73.38 -3 HIS B CA 1
ATOM 1738 C C . HIS B 2 5 ? 102.885 125.843 -20.433 1.00 92.45 -3 HIS B C 1
ATOM 1739 O O . HIS B 2 5 ? 101.894 126.557 -20.335 1.00 105.54 -3 HIS B O 1
ATOM 1746 N N . HIS B 2 6 ? 102.913 124.560 -20.096 1.00 90.99 -2 HIS B N 1
ATOM 1747 C CA . HIS B 2 6 ? 101.707 123.842 -19.724 1.00 95.08 -2 HIS B CA 1
ATOM 1748 C C . HIS B 2 6 ? 101.296 124.252 -18.318 1.00 89.52 -2 HIS B C 1
ATOM 1749 O O . HIS B 2 6 ? 102.144 124.528 -17.481 1.00 81.14 -2 HIS B O 1
ATOM 1756 N N . HIS B 2 7 ? 99.994 124.301 -18.061 1.00 82.01 -1 HIS B N 1
ATOM 1757 C CA . HIS B 2 7 ? 99.560 124.682 -16.735 1.00 91.33 -1 HIS B CA 1
ATOM 1758 C C . HIS B 2 7 ? 98.557 123.767 -16.004 1.00 85.90 -1 HIS B C 1
ATOM 1759 O O . HIS B 2 7 ? 98.004 124.183 -15.002 1.00 93.74 -1 HIS B O 1
ATOM 1766 N N . HIS B 2 8 ? 98.309 122.546 -16.468 1.00 69.71 0 HIS B N 1
ATOM 1767 C CA . HIS B 2 8 ? 97.221 121.742 -15.890 1.00 65.54 0 HIS B CA 1
ATOM 1768 C C . HIS B 2 8 ? 97.634 120.388 -15.333 1.00 51.68 0 HIS B C 1
ATOM 1769 O O . HIS B 2 8 ? 98.213 119.573 -16.016 1.00 45.30 0 HIS B O 1
ATOM 1776 N N . VAL B 2 9 ? 97.308 120.172 -14.068 1.00 55.59 1 VAL B N 1
ATOM 1777 C CA . VAL B 2 9 ? 97.638 118.949 -13.356 1.00 50.48 1 VAL B CA 1
ATOM 1778 C C . VAL B 2 9 ? 96.477 118.440 -12.543 1.00 53.56 1 VAL B C 1
ATOM 1779 O O . VAL B 2 9 ? 95.624 119.199 -12.144 1.00 55.40 1 VAL B O 1
ATOM 1783 N N . ILE B 2 10 ? 96.473 117.146 -12.277 1.00 49.58 2 ILE B N 1
ATOM 1784 C CA . ILE B 2 10 ? 95.503 116.539 -11.392 1.00 52.60 2 ILE B CA 1
ATOM 1785 C C . ILE B 2 10 ? 96.172 115.495 -10.533 1.00 60.13 2 ILE B C 1
ATOM 1786 O O . ILE B 2 10 ? 96.799 114.590 -11.052 1.00 62.80 2 ILE B O 1
ATOM 1791 N N . ASP B 2 11 ? 96.044 115.610 -9.223 1.00 45.91 3 ASP B N 1
ATOM 1792 C CA . ASP B 2 11 ? 96.464 114.530 -8.361 1.00 56.53 3 ASP B CA 1
ATOM 1793 C C . ASP B 2 11 ? 95.460 114.344 -7.256 1.00 59.28 3 ASP B C 1
ATOM 1794 O O . ASP B 2 11 ? 95.174 115.267 -6.514 1.00 67.74 3 ASP B O 1
ATOM 1799 N N . LEU B 2 12 ? 94.919 113.144 -7.157 1.00 49.67 4 LEU B N 1
ATOM 1800 C CA . LEU B 2 12 ? 93.905 112.845 -6.169 1.00 51.00 4 LEU B CA 1
ATOM 1801 C C . LEU B 2 12 ? 94.523 112.180 -4.963 1.00 50.41 4 LEU B C 1
ATOM 1802 O O . LEU B 2 12 ? 95.154 111.147 -5.076 1.00 55.54 4 LEU B O 1
ATOM 1807 N N . LEU B 2 13 ? 94.349 112.773 -3.798 1.00 51.61 5 LEU B N 1
ATOM 1808 C CA . LEU B 2 13 ? 94.867 112.157 -2.599 1.00 65.50 5 LEU B CA 1
ATOM 1809 C C . LEU B 2 13 ? 93.836 112.142 -1.492 1.00 71.07 5 LEU B C 1
ATOM 1810 O O . LEU B 2 13 ? 92.823 112.823 -1.562 1.00 68.71 5 LEU B O 1
ATOM 1815 N N . GLN B 2 14 ? 94.113 111.356 -0.464 1.00 63.35 6 GLN B N 1
ATOM 1816 C CA . GLN B 2 14 ? 93.364 111.439 0.763 1.00 60.51 6 GLN B CA 1
ATOM 1817 C C . GLN B 2 14 ? 93.541 112.829 1.307 1.00 63.75 6 GLN B C 1
ATOM 1818 O O . GLN B 2 14 ? 94.513 113.486 1.009 1.00 70.54 6 GLN B O 1
ATOM 1824 N N . ALA B 2 15 ? 92.592 113.285 2.102 1.00 63.62 7 ALA B N 1
ATOM 1825 C CA . ALA B 2 15 ? 92.665 114.624 2.631 1.00 69.04 7 ALA B CA 1
ATOM 1826 C C . ALA B 2 15 ? 93.707 114.682 3.726 1.00 73.62 7 ALA B C 1
ATOM 1827 O O . ALA B 2 15 ? 94.095 115.753 4.163 1.00 69.75 7 ALA B O 1
ATOM 1829 N N . ASP B 2 16 ? 94.153 113.515 4.164 1.00 72.15 8 ASP B N 1
ATOM 1830 C CA . ASP B 2 16 ? 95.279 113.434 5.066 1.00 69.10 8 ASP B CA 1
ATOM 1831 C C . ASP B 2 16 ? 96.472 114.043 4.375 1.00 71.27 8 ASP B C 1
ATOM 1832 O O . ASP B 2 16 ? 97.285 114.727 4.981 1.00 68.87 8 ASP B O 1
ATOM 1837 N N . GLY B 2 17 ? 96.549 113.788 3.079 1.00 68.85 9 GLY B N 1
ATOM 1838 C CA . GLY B 2 17 ? 97.721 114.098 2.303 1.00 64.74 9 GLY B CA 1
ATOM 1839 C C . GLY B 2 17 ? 98.333 112.771 1.955 1.00 72.31 9 GLY B C 1
ATOM 1840 O O . GLY B 2 17 ? 99.339 112.689 1.272 1.00 74.78 9 GLY B O 1
ATOM 1841 N N . ASN B 2 18 ? 97.696 111.716 2.435 1.00 71.82 10 ASN B N 1
ATOM 1842 C CA . ASN B 2 18 ? 98.169 110.375 2.191 1.00 66.76 10 ASN B CA 1
ATOM 1843 C C . ASN B 2 18 ? 97.535 109.747 0.976 1.00 68.36 10 ASN B C 1
ATOM 1844 O O . ASN B 2 18 ? 96.650 110.309 0.358 1.00 57.58 10 ASN B O 1
ATOM 1849 N N . ALA B 2 19 ? 98.010 108.565 0.638 1.00 71.00 11 ALA B N 1
ATOM 1850 C CA . ALA B 2 19 ? 97.645 107.936 -0.608 1.00 68.10 11 ALA B CA 1
ATOM 1851 C C . ALA B 2 19 ? 96.392 107.108 -0.471 1.00 73.20 11 ALA B C 1
ATOM 1852 O O . ALA B 2 19 ? 96.045 106.691 0.620 1.00 76.30 11 ALA B O 1
ATOM 1854 N N . LEU B 2 20 ? 95.719 106.860 -1.584 1.00 68.61 12 LEU B N 1
ATOM 1855 C CA . LEU B 2 20 ? 94.645 105.889 -1.590 1.00 68.62 12 LEU B CA 1
ATOM 1856 C C . LEU B 2 20 ? 95.264 104.518 -1.673 1.00 72.32 12 LEU B C 1
ATOM 1857 O O . LEU B 2 20 ? 96.406 104.384 -2.082 1.00 71.49 12 LEU B O 1
ATOM 1862 N N . PRO B 2 21 ? 94.516 103.488 -1.280 1.00 81.75 13 PRO B N 1
ATOM 1863 C CA . PRO B 2 21 ? 95.071 102.143 -1.340 1.00 81.18 13 PRO B CA 1
ATOM 1864 C C . PRO B 2 21 ? 94.690 101.427 -2.604 1.00 76.71 13 PRO B C 1
ATOM 1865 O O . PRO B 2 21 ? 93.755 101.828 -3.269 1.00 72.64 13 PRO B O 1
ATOM 1869 N N . SER B 2 22 ? 95.423 100.372 -2.921 1.00 80.14 14 SER B N 1
ATOM 1870 C CA . SER B 2 22 ? 95.083 99.497 -4.025 1.00 88.93 14 SER B CA 1
ATOM 1871 C C . SER B 2 22 ? 93.737 98.832 -3.800 1.00 97.76 14 SER B C 1
ATOM 1872 O O . SER B 2 22 ? 92.809 99.045 -4.562 1.00 90.04 14 SER B O 1
ATOM 1875 N N . ALA B 2 23 ? 93.641 98.034 -2.740 1.00 103.77 15 ALA B N 1
ATOM 1876 C CA . ALA B 2 23 ? 92.429 97.283 -2.442 1.00 97.15 15 ALA B CA 1
ATOM 1877 C C . ALA B 2 23 ? 91.692 97.812 -1.238 1.00 96.57 15 ALA B C 1
ATOM 1878 O O . ALA B 2 23 ? 92.280 98.406 -0.352 1.00 92.85 15 ALA B O 1
ATOM 1880 N N . VAL B 2 24 ? 90.391 97.571 -1.218 1.00 105.13 16 VAL B N 1
ATOM 1881 C CA . VAL B 2 24 ? 89.548 98.008 -0.122 1.00 127.28 16 VAL B CA 1
ATOM 1882 C C . VAL B 2 24 ? 88.461 96.996 0.226 1.00 134.90 16 VAL B C 1
ATOM 1883 O O . VAL B 2 24 ? 87.728 96.536 -0.645 1.00 137.55 16 VAL B O 1
ATOM 1887 N N . LYS B 2 25 ? 88.360 96.663 1.510 1.00 134.64 17 LYS B N 1
ATOM 1888 C CA . LYS B 2 25 ? 87.280 95.819 2.002 1.00 121.90 17 LYS B CA 1
ATOM 1889 C C . LYS B 2 25 ? 86.318 96.509 2.934 1.00 112.10 17 LYS B C 1
ATOM 1890 O O . LYS B 2 25 ? 86.693 97.071 3.969 1.00 110.79 17 LYS B O 1
ATOM 1896 N N . LEU B 2 26 ? 85.054 96.413 2.562 1.00 113.52 18 LEU B N 1
ATOM 1897 C CA . LEU B 2 26 ? 83.982 96.826 3.429 1.00 124.39 18 LEU B CA 1
ATOM 1898 C C . LEU B 2 26 ? 83.817 95.767 4.491 1.00 147.95 18 LEU B C 1
ATOM 1899 O O . LEU B 2 26 ? 83.859 94.586 4.176 1.00 147.54 18 LEU B O 1
ATOM 1904 N N . ALA B 2 27 ? 83.673 96.165 5.751 1.00 164.55 19 ALA B N 1
ATOM 1905 C CA . ALA B 2 27 ? 83.348 95.182 6.782 1.00 169.94 19 ALA B CA 1
ATOM 1906 C C . ALA B 2 27 ? 82.005 94.553 6.448 1.00 169.23 19 ALA B C 1
ATOM 1907 O O . ALA B 2 27 ? 81.046 95.261 6.160 1.00 173.50 19 ALA B O 1
ATOM 1909 N N . TYR B 2 28 ? 81.939 93.227 6.455 1.00 169.23 20 TYR B N 1
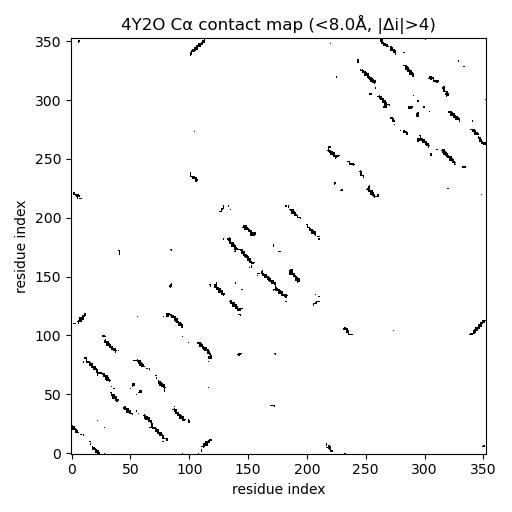ATOM 1910 C CA . TYR B 2 28 ? 80.692 92.523 6.188 1.00 162.21 20 TYR B CA 1
ATOM 1911 C C . TYR B 2 28 ? 79.868 92.365 7.455 1.00 156.42 20 TYR B C 1
ATOM 1912 O O . TYR B 2 28 ? 80.240 91.610 8.351 1.00 158.72 20 TYR B O 1
ATOM 1921 N N . SER B 2 29 ? 78.800 93.152 7.594 1.00 136.06 21 SER B N 1
ATOM 1922 C CA . SER B 2 29 ? 77.949 93.071 8.791 1.00 131.16 21 SER B CA 1
ATOM 1923 C C . SER B 2 29 ? 76.460 93.348 8.534 1.00 130.51 21 SER B C 1
ATOM 1924 O O . SER B 2 29 ? 76.122 94.195 7.700 1.00 123.86 21 SER B O 1
ATOM 1927 N N . PRO B 2 30 ? 75.547 92.590 9.295 1.00 129.35 22 PRO B N 1
ATOM 1928 C CA . PRO B 2 30 ? 74.133 92.930 9.014 1.00 124.16 22 PRO B CA 1
ATOM 1929 C C . PRO B 2 30 ? 73.696 94.342 9.431 1.00 126.90 22 PRO B C 1
ATOM 1930 O O . PRO B 2 30 ? 73.043 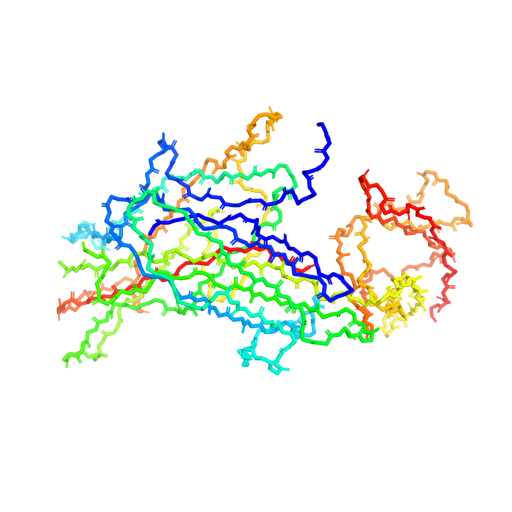95.027 8.644 1.00 140.14 22 PRO B O 1
ATOM 1934 N N . ALA B 2 31 ? 73.981 94.756 10.659 1.00 123.52 23 ALA B N 1
ATOM 1935 C CA . ALA B 2 31 ? 73.660 96.124 11.060 1.00 125.67 23 ALA B CA 1
ATOM 1936 C C . ALA B 2 31 ? 72.192 96.498 10.816 1.00 134.79 23 ALA B C 1
ATOM 1937 O O . ALA B 2 31 ? 71.904 97.579 10.303 1.00 135.90 23 ALA B O 1
ATOM 1939 N N . SER B 2 32 ? 71.271 95.610 11.180 1.00 131.63 24 SER B N 1
ATOM 1940 C CA . SER B 2 32 ? 69.840 95.845 10.961 1.00 127.67 24 SER B CA 1
ATOM 1941 C C . SER B 2 32 ? 69.465 95.967 9.481 1.00 139.60 24 SER B C 1
ATOM 1942 O O . SER B 2 32 ? 68.566 96.722 9.111 1.00 137.38 24 SER B O 1
ATOM 1945 N N . LYS B 2 33 ? 70.168 95.205 8.652 1.00 143.42 25 LYS B N 1
ATOM 1946 C CA . LYS B 2 33 ? 69.911 95.094 7.211 1.00 140.27 25 LYS B CA 1
ATOM 1947 C C . LYS B 2 33 ? 70.645 96.146 6.395 1.00 142.26 25 LYS B C 1
ATOM 1948 O O . LYS B 2 33 ? 70.068 96.723 5.486 1.00 139.34 25 LYS B O 1
ATOM 1954 N N . THR B 2 34 ? 71.915 96.388 6.713 1.00 149.55 26 THR B N 1
ATOM 1955 C CA . THR B 2 34 ? 72.684 97.411 6.002 1.00 143.73 26 THR B CA 1
ATOM 1956 C C . THR B 2 34 ? 74.114 97.022 5.703 1.00 142.20 26 THR B C 1
ATOM 1957 O O . THR B 2 34 ? 74.636 96.058 6.254 1.00 132.17 26 THR B O 1
ATOM 1961 N N . PHE B 2 35 ? 74.746 97.801 4.832 1.00 151.95 27 PHE B N 1
ATOM 1962 C CA . PHE B 2 35 ? 76.137 97.576 4.474 1.00 150.92 27 PHE B CA 1
ATOM 1963 C C . PHE B 2 35 ? 76.877 98.905 4.538 1.00 147.92 27 PHE B C 1
ATOM 1964 O O . PHE B 2 35 ? 76.557 99.862 3.833 1.00 136.89 27 PHE B O 1
ATOM 1972 N N . GLU B 2 36 ? 77.891 98.915 5.386 1.00 152.67 28 GLU B N 1
ATOM 1973 C CA . GLU B 2 36 ? 78.655 100.100 5.757 1.00 155.88 28 GLU B CA 1
ATOM 1974 C C . GLU B 2 36 ? 79.459 100.651 4.582 1.00 147.23 28 GLU B C 1
ATOM 1975 O O . GLU B 2 36 ? 79.657 99.947 3.602 1.00 138.92 28 GLU B O 1
ATOM 1981 N N . SER B 2 37 ? 79.774 101.941 4.614 1.00 137.39 29 SER B N 1
ATOM 1982 C CA . SER B 2 37 ? 80.312 102.647 3.455 1.00 123.08 29 SER B CA 1
ATOM 1983 C C . SER B 2 37 ? 81.784 102.996 3.650 1.00 126.40 29 SER B C 1
ATOM 1984 O O . SER B 2 37 ? 82.155 103.486 4.707 1.00 136.96 29 SER B O 1
ATOM 1987 N N . TYR B 2 38 ? 82.628 102.714 2.657 1.00 111.51 30 TYR B N 1
ATOM 1988 C CA . TYR B 2 38 ? 84.050 102.995 2.794 1.00 97.92 30 TYR B CA 1
ATOM 1989 C C . TYR B 2 38 ? 84.208 104.455 2.500 1.00 92.67 30 TYR B C 1
ATOM 1990 O O . TYR B 2 38 ? 84.670 104.829 1.438 1.00 86.22 30 TYR B O 1
ATOM 1999 N N . ARG B 2 39 ? 83.771 105.296 3.410 1.00 94.83 31 ARG B N 1
ATOM 2000 C CA . ARG B 2 39 ? 83.987 106.698 3.198 1.00 92.91 31 ARG B CA 1
ATOM 2001 C C . ARG B 2 39 ? 85.489 106.970 3.199 1.00 101.10 31 ARG B C 1
ATOM 2002 O O . ARG B 2 39 ? 86.259 106.290 3.872 1.00 91.52 31 ARG B O 1
ATOM 2010 N N . VAL B 2 40 ? 85.900 107.931 2.382 1.00 97.23 32 VAL B N 1
ATOM 2011 C CA . VAL B 2 40 ? 87.209 108.544 2.493 1.00 75.96 32 VAL B CA 1
ATOM 2012 C C . VAL B 2 40 ? 87.121 109.943 1.975 1.00 79.00 32 VAL B C 1
ATOM 2013 O O . VAL B 2 40 ? 86.648 110.167 0.876 1.00 83.49 32 VAL B O 1
ATOM 2017 N N . MET B 2 41 ? 87.553 110.898 2.778 1.00 81.07 33 MET B N 1
ATOM 2018 C CA . MET B 2 41 ? 87.598 112.263 2.309 1.00 88.17 33 MET B CA 1
ATOM 2019 C C . MET B 2 41 ? 88.713 112.345 1.291 1.00 87.56 33 MET B C 1
ATOM 2020 O O . MET B 2 41 ? 89.556 111.461 1.223 1.00 77.55 33 MET B O 1
ATOM 2025 N N . THR B 2 42 ? 88.711 113.394 0.484 1.00 87.07 34 THR B N 1
ATOM 2026 C CA . THR B 2 42 ? 89.700 113.509 -0.568 1.00 71.78 34 THR B CA 1
ATOM 2027 C C . THR B 2 42 ? 90.377 114.853 -0.633 1.00 78.43 34 THR B C 1
ATOM 2028 O O . THR B 2 42 ? 89.879 115.848 -0.127 1.00 80.15 34 THR B O 1
ATOM 2032 N N . GLN B 2 43 ? 91.540 114.850 -1.265 1.00 80.86 35 GLN B N 1
ATOM 2033 C CA . GLN B 2 43 ? 92.167 116.057 -1.740 1.00 73.49 35 GLN B CA 1
ATOM 2034 C C . GLN B 2 43 ? 92.204 115.911 -3.228 1.00 68.57 35 GLN B C 1
ATOM 2035 O O . GLN B 2 43 ? 92.288 114.807 -3.728 1.00 62.54 35 GLN B O 1
ATOM 2041 N N . VAL B 2 44 ? 92.136 117.020 -3.938 1.00 70.37 36 VAL B N 1
ATOM 2042 C CA . VAL B 2 44 ? 92.468 117.008 -5.340 1.00 62.00 36 VAL B CA 1
ATOM 2043 C C . VAL B 2 44 ? 93.468 118.092 -5.602 1.00 68.09 36 VAL B C 1
ATOM 2044 O O . VAL B 2 44 ? 93.164 119.263 -5.478 1.00 66.99 36 VAL B O 1
ATOM 2048 N N . HIS B 2 45 ? 94.670 117.693 -5.971 1.00 68.68 37 HIS B N 1
ATOM 2049 C CA . HIS B 2 45 ? 95.737 118.648 -6.161 1.00 69.13 37 HIS B CA 1
ATOM 2050 C C . HIS B 2 45 ? 95.877 119.085 -7.602 1.00 74.06 37 HIS B C 1
ATOM 2051 O O . HIS B 2 45 ? 96.173 118.283 -8.467 1.00 68.83 37 HIS B O 1
ATOM 2058 N N . THR B 2 46 ? 95.651 120.372 -7.839 1.00 82.20 38 THR B N 1
ATOM 2059 C CA . THR B 2 46 ? 95.531 120.932 -9.177 1.00 73.41 38 THR B CA 1
ATOM 2060 C C . THR B 2 46 ? 95.962 122.373 -9.231 1.00 76.72 38 THR B C 1
ATOM 2061 O O . THR B 2 46 ? 95.756 123.102 -8.294 1.00 93.46 38 THR B O 1
ATOM 2065 N N . ASN B 2 47 ? 96.506 122.803 -10.354 1.00 81.20 39 ASN B N 1
ATOM 2066 C CA . ASN B 2 47 ? 96.729 124.219 -10.578 1.00 86.88 39 ASN B CA 1
ATOM 2067 C C . ASN B 2 47 ? 95.425 124.958 -10.798 1.00 92.86 39 ASN B C 1
ATOM 2068 O O . ASN B 2 47 ? 94.448 124.369 -11.243 1.00 86.67 39 ASN B O 1
ATOM 2073 N N . ALA B 2 48 ? 95.432 126.254 -10.514 1.00 80.00 40 ALA B N 1
ATOM 2074 C CA . ALA B 2 48 ? 94.301 127.120 -10.801 1.00 75.52 40 ALA B CA 1
ATOM 2075 C C . ALA B 2 48 ? 93.815 126.950 -12.230 1.00 80.97 40 ALA B C 1
ATOM 2076 O O . ALA B 2 48 ? 94.600 126.695 -13.130 1.00 68.80 40 ALA B O 1
ATOM 2078 N N . ASP B 2 49 ? 92.509 127.116 -12.401 1.00 94.72 41 ASP B N 1
ATOM 2079 C CA . ASP B 2 49 ? 91.741 126.756 -13.600 1.00 98.26 41 ASP B CA 1
ATOM 2080 C C . ASP B 2 49 ? 91.465 125.278 -13.591 1.00 102.27 41 ASP B C 1
ATOM 2081 O O . ASP B 2 49 ? 90.919 124.730 -14.542 1.00 108.75 41 ASP B O 1
ATOM 2086 N N . ALA B 2 50 ? 91.842 124.641 -12.497 1.00 94.35 42 ALA B N 1
ATOM 2087 C CA . ALA B 2 50 ? 91.526 123.248 -12.267 1.00 99.46 42 ALA B CA 1
ATOM 2088 C C . ALA B 2 50 ? 90.085 122.913 -12.559 1.00 106.17 42 ALA B C 1
ATOM 2089 O O . ALA B 2 50 ? 89.780 121.904 -13.175 1.00 112.23 42 ALA B O 1
ATOM 2091 N N . LYS B 2 51 ? 89.211 123.800 -12.122 1.00 95.57 43 LYS B N 1
ATOM 2092 C CA . LYS B 2 51 ? 87.853 123.442 -11.792 1.00 101.83 43 LYS B CA 1
ATOM 2093 C C . LYS B 2 51 ? 87.120 122.536 -12.766 1.00 100.68 43 LYS B C 1
ATOM 2094 O O . LYS B 2 51 ? 86.259 121.775 -12.358 1.00 96.94 43 LYS B O 1
ATOM 2100 N N . LYS B 2 52 ? 87.453 122.603 -14.046 1.00 101.08 44 LYS B N 1
ATOM 2101 C CA . LYS B 2 52 ? 86.730 121.813 -15.039 1.00 104.75 44 LYS B CA 1
ATOM 2102 C C . LYS B 2 52 ? 87.299 120.406 -15.124 1.00 98.58 44 LYS B C 1
ATOM 2103 O O . LYS B 2 52 ? 87.881 120.014 -16.131 1.00 96.81 44 LYS B O 1
ATOM 2109 N N . VAL B 2 53 ? 87.124 119.647 -14.055 1.00 73.85 45 VAL B N 1
ATOM 2110 C CA . VAL B 2 53 ? 87.620 118.295 -14.003 1.00 57.77 45 VAL B CA 1
ATOM 2111 C C . VAL B 2 53 ? 86.467 117.338 -14.110 1.00 59.31 45 VAL B C 1
ATOM 2112 O O . VAL B 2 53 ? 85.490 117.497 -13.422 1.00 73.72 45 VAL B O 1
ATOM 2116 N N . ILE B 2 54 ? 86.563 116.347 -14.980 1.00 59.63 46 ILE B N 1
ATOM 2117 C CA . ILE B 2 54 ? 85.462 115.420 -15.132 1.00 58.43 46 ILE B CA 1
ATOM 2118 C C . ILE B 2 54 ? 85.846 114.041 -14.661 1.00 51.19 46 ILE B C 1
ATOM 2119 O O . ILE B 2 54 ? 87.001 113.662 -14.680 1.00 43.79 46 ILE B O 1
ATOM 2124 N N . VAL B 2 55 ? 84.851 113.311 -14.185 1.00 57.56 47 VAL B N 1
ATOM 2125 C CA . VAL B 2 55 ? 85.074 112.015 -13.580 1.00 56.07 47 VAL B CA 1
ATOM 2126 C C . VAL B 2 55 ? 84.061 111.013 -14.047 1.00 50.93 47 VAL B C 1
ATOM 2127 O O . VAL B 2 55 ? 82.874 111.191 -13.874 1.00 63.96 47 VAL B O 1
ATOM 2131 N N . LYS B 2 56 ? 84.549 109.982 -14.725 1.00 51.73 48 LYS B N 1
ATOM 2132 C CA . LYS B 2 56 ? 83.720 108.892 -15.218 1.00 59.60 48 LYS B CA 1
ATOM 2133 C C . LYS B 2 56 ? 84.557 107.639 -15.063 1.00 61.79 48 LYS B C 1
ATOM 2134 O O . LYS B 2 56 ? 85.783 107.727 -15.020 1.00 67.91 48 LYS B O 1
ATOM 2140 N N . LEU B 2 57 ? 83.932 106.471 -14.968 1.00 58.63 49 LEU B N 1
ATOM 2141 C CA . LEU B 2 57 ? 84.740 105.301 -14.761 1.00 64.24 49 LEU B CA 1
ATOM 2142 C C . LEU B 2 57 ? 84.693 104.399 -15.959 1.00 75.50 49 LEU B C 1
ATOM 2143 O O . LEU B 2 57 ? 83.867 104.563 -16.837 1.00 76.97 49 LEU B O 1
ATOM 2148 N N . ALA B 2 58 ? 85.629 103.466 -15.997 1.00 84.17 50 ALA B N 1
ATOM 2149 C CA . ALA B 2 58 ? 85.950 102.756 -17.214 1.00 99.87 50 ALA B CA 1
ATOM 2150 C C . ALA B 2 58 ? 84.833 101.828 -17.591 1.00 97.25 50 ALA B C 1
ATOM 2151 O O . ALA B 2 58 ? 84.429 101.752 -18.746 1.00 105.63 50 ALA B O 1
ATOM 2153 N N . ASP B 2 59 ? 84.344 101.113 -16.597 0.66 87.24 51 ASP B N 1
ATOM 2154 C CA . ASP B 2 59 ? 83.182 100.276 -16.767 0.66 83.78 51 ASP B CA 1
ATOM 2155 C C . ASP B 2 59 ? 82.440 100.190 -15.460 0.66 84.73 51 ASP B C 1
ATOM 2156 O O . ASP B 2 59 ? 83.009 100.430 -14.403 0.66 83.55 51 ASP B O 1
ATOM 2161 N N . THR B 2 60 ? 81.160 99.866 -15.535 1.00 93.61 52 THR B N 1
ATOM 2162 C CA . THR B 2 60 ? 80.388 99.653 -14.335 1.00 95.04 52 THR B CA 1
ATOM 2163 C C . THR B 2 60 ? 81.007 98.499 -13.585 1.00 98.65 52 THR B C 1
ATOM 2164 O O . THR B 2 60 ? 81.096 97.390 -14.097 1.00 91.49 52 THR B O 1
ATOM 2168 N N . PRO B 2 61 ? 81.467 98.778 -12.367 1.00 99.13 53 PRO B N 1
ATOM 2169 C CA . PRO B 2 61 ? 82.287 97.887 -11.561 1.00 95.42 53 PRO B CA 1
ATOM 2170 C C . PRO B 2 61 ? 81.499 96.710 -11.062 1.00 111.69 53 PRO B C 1
ATOM 2171 O O . PRO B 2 61 ? 80.294 96.798 -10.871 1.00 115.10 53 PRO B O 1
ATOM 2175 N N . GLN B 2 62 ? 82.175 95.594 -10.866 1.00 115.94 54 GLN B N 1
ATOM 2176 C CA . GLN B 2 62 ? 81.463 94.394 -10.504 1.00 127.31 54 GLN B CA 1
ATOM 2177 C C . GLN B 2 62 ? 82.167 93.652 -9.405 1.00 142.19 54 GLN B C 1
ATOM 2178 O O . GLN B 2 62 ? 83.393 93.644 -9.348 1.00 139.33 54 GLN B O 1
ATOM 2184 N N . ALA B 2 63 ? 81.404 92.984 -8.554 1.00 150.99 55 ALA B N 1
ATOM 2185 C CA . ALA B 2 63 ? 82.020 91.997 -7.711 1.00 144.28 55 ALA B CA 1
ATOM 2186 C C . ALA B 2 63 ? 82.195 90.855 -8.661 1.00 137.76 55 ALA B C 1
ATOM 2187 O O . ALA B 2 63 ? 81.222 90.331 -9.195 1.00 128.68 55 ALA B O 1
ATOM 2189 N N . THR B 2 64 ? 83.435 90.445 -8.853 1.00 136.92 56 THR B N 1
ATOM 2190 C CA . THR B 2 64 ? 83.729 89.545 -9.939 1.00 136.97 56 THR B CA 1
ATOM 2191 C C . THR B 2 64 ? 84.033 88.157 -9.429 1.00 140.60 56 THR B C 1
ATOM 2192 O O . THR B 2 64 ? 84.878 87.976 -8.561 1.00 139.53 56 THR B O 1
ATOM 2196 N N . ASP B 2 65 ? 83.344 87.172 -9.981 1.00 149.46 57 ASP B N 1
ATOM 2197 C CA . ASP B 2 65 ? 83.559 85.806 -9.561 1.00 159.84 57 ASP B CA 1
ATOM 2198 C C . ASP B 2 65 ? 83.595 84.870 -10.748 1.00 154.41 57 ASP B C 1
ATOM 2199 O O . ASP B 2 65 ? 82.589 84.669 -11.426 1.00 147.41 57 ASP B O 1
ATOM 2204 N N . VAL B 2 66 ? 84.777 84.311 -10.984 1.00 152.12 58 VAL B N 1
ATOM 2205 C CA . VAL B 2 66 ? 85.016 83.383 -12.080 1.00 154.14 58 VAL B CA 1
ATOM 2206 C C . VAL B 2 66 ? 84.092 82.193 -12.017 1.00 152.91 58 VAL B C 1
ATOM 2207 O O . VAL B 2 66 ? 83.286 81.967 -12.922 1.00 150.48 58 VAL B O 1
ATOM 2211 N N . LEU B 2 67 ? 84.273 81.381 -10.978 1.00 150.13 59 LEU B N 1
ATOM 2212 C CA . LEU B 2 67 ? 83.594 80.097 -10.879 1.00 155.29 59 LEU B CA 1
ATOM 2213 C C . LEU B 2 67 ? 82.096 80.306 -10.822 1.00 150.53 59 LEU B C 1
ATOM 2214 O O . LEU B 2 67 ? 81.334 79.601 -11.483 1.00 148.87 59 LEU B O 1
ATOM 2219 N N . ASN B 2 68 ? 81.674 81.294 -10.043 1.00 147.84 60 ASN B N 1
ATOM 2220 C CA . ASN B 2 68 ? 80.292 81.722 -10.086 1.00 149.76 60 ASN B CA 1
ATOM 2221 C C . ASN B 2 68 ? 80.217 83.179 -10.507 1.00 152.58 60 ASN B C 1
ATOM 2222 O O . ASN B 2 68 ? 80.628 84.075 -9.771 1.00 153.98 60 ASN B O 1
ATOM 2227 N N . SER B 2 69 ? 79.675 83.407 -11.695 1.00 147.53 61 SER B N 1
ATOM 2228 C CA . SER B 2 69 ? 79.358 84.746 -12.152 1.00 148.83 61 SER B CA 1
ATOM 2229 C C . SER B 2 69 ? 77.857 84.886 -12.026 1.00 143.59 61 SER B C 1
ATOM 2230 O O . SER B 2 69 ? 77.270 85.882 -12.449 1.00 137.40 61 SER B O 1
ATOM 2233 N N . THR B 2 70 ? 77.238 83.861 -11.449 0.77 138.83 62 THR B N 1
ATOM 2234 C CA . THR B 2 70 ? 75.790 83.763 -11.448 0.77 138.77 62 THR B CA 1
ATOM 2235 C C . THR B 2 70 ? 75.138 85.062 -11.022 0.77 137.48 62 THR B C 1
ATOM 2236 O O . THR B 2 70 ? 74.364 85.654 -11.770 0.77 135.89 62 THR B O 1
ATOM 2240 N N . VAL B 2 71 ? 75.446 85.498 -9.810 0.83 137.07 63 VAL B N 1
ATOM 2241 C CA . VAL B 2 71 ? 74.800 86.675 -9.257 0.83 139.63 63 VAL B CA 1
ATOM 2242 C C . VAL B 2 71 ? 75.792 87.799 -9.020 0.83 134.21 63 VAL B C 1
ATOM 2243 O O . VAL B 2 71 ? 76.874 87.583 -8.480 0.83 132.13 63 VAL B O 1
ATOM 2247 N N . GLN B 2 72 ? 75.415 89.000 -9.442 0.68 130.99 64 GLN B N 1
ATOM 2248 C CA . GLN B 2 72 ? 76.248 90.178 -9.254 0.68 135.73 64 GLN B CA 1
ATOM 2249 C C . GLN B 2 72 ? 75.614 91.125 -8.254 0.68 131.76 64 GLN B C 1
ATOM 2250 O O . GLN B 2 72 ? 74.408 91.343 -8.280 0.68 128.93 64 GLN B O 1
ATOM 2256 N N . MET B 2 73 ? 76.429 91.692 -7.377 1.00 130.01 65 MET B N 1
ATOM 2257 C CA . MET B 2 73 ? 75.913 92.617 -6.394 1.00 125.42 65 MET B CA 1
ATOM 2258 C C . MET B 2 73 ? 76.441 94.012 -6.639 1.00 127.21 65 MET B C 1
ATOM 2259 O O . MET B 2 73 ? 77.645 94.255 -6.572 1.00 118.18 65 MET B O 1
ATOM 2264 N N . PRO B 2 74 ? 75.522 94.939 -6.915 1.00 132.91 66 PRO B N 1
ATOM 2265 C CA . PRO B 2 74 ? 75.737 96.332 -7.308 1.00 135.06 66 PRO B CA 1
ATOM 2266 C C . PRO B 2 74 ? 76.652 97.126 -6.383 1.00 128.17 66 PRO B C 1
ATOM 2267 O O . PRO B 2 74 ? 76.820 96.795 -5.214 1.00 114.68 66 PRO B O 1
ATOM 2271 N N . ILE B 2 75 ? 77.247 98.178 -6.946 1.00 127.96 67 ILE B N 1
ATOM 2272 C CA . ILE B 2 75 ? 78.153 99.066 -6.234 1.00 104.78 67 ILE B CA 1
ATOM 2273 C C . ILE B 2 75 ? 77.892 100.505 -6.607 1.00 104.71 67 ILE B C 1
ATOM 2274 O O . ILE B 2 75 ? 77.963 100.852 -7.775 1.00 115.47 67 ILE B O 1
ATOM 2279 N N . SER B 2 76 ? 77.600 101.351 -5.631 1.00 94.84 68 SER B N 1
ATOM 2280 C CA . SER B 2 76 ? 77.350 102.746 -5.940 1.00 98.99 68 SER B CA 1
ATOM 2281 C C . SER B 2 76 ? 78.382 103.659 -5.292 1.00 100.75 68 SER B C 1
ATOM 2282 O O . SER B 2 76 ? 78.698 103.536 -4.114 1.00 94.61 68 SER B O 1
ATOM 2285 N N . VAL B 2 77 ? 78.882 104.593 -6.093 1.00 92.14 69 VAL B N 1
ATOM 2286 C CA . VAL B 2 77 ? 80.070 105.363 -5.782 1.00 74.52 69 VAL B CA 1
ATOM 2287 C C . VAL B 2 77 ? 79.808 106.847 -5.820 1.00 81.18 69 VAL B C 1
ATOM 2288 O O . VAL B 2 77 ? 79.554 107.408 -6.876 1.00 80.96 69 VAL B O 1
ATOM 2292 N N . SER B 2 78 ? 79.876 107.496 -4.674 1.00 82.66 70 SER B N 1
ATOM 2293 C CA . SER B 2 78 ? 79.509 108.894 -4.630 1.00 94.43 70 SER B CA 1
ATOM 2294 C C . SER B 2 78 ? 80.714 109.807 -4.485 1.00 87.03 70 SER B C 1
ATOM 2295 O O . SER B 2 78 ? 81.596 109.574 -3.676 1.00 97.06 70 SER B O 1
ATOM 2298 N N . TRP B 2 79 ? 80.732 110.858 -5.282 1.00 82.78 71 TRP B N 1
ATOM 2299 C CA . TRP B 2 79 ? 81.757 111.861 -5.184 1.00 78.33 71 TRP B CA 1
ATOM 2300 C C . TRP B 2 79 ? 81.086 113.212 -5.294 1.00 93.31 71 TRP B C 1
ATOM 2301 O O . TRP B 2 79 ? 80.297 113.446 -6.199 1.00 108.66 71 TRP B O 1
ATOM 2312 N N . GLY B 2 80 ? 81.381 114.103 -4.366 1.00 91.38 72 GLY B N 1
ATOM 2313 C CA . GLY B 2 80 ? 80.795 115.426 -4.408 1.00 107.73 72 GLY B CA 1
ATOM 2314 C C . GLY B 2 80 ? 79.280 115.406 -4.371 1.00 116.17 72 GLY B C 1
ATOM 2315 O O . GLY B 2 80 ? 78.623 116.236 -4.994 1.00 121.14 72 GLY B O 1
ATOM 2316 N N . GLY B 2 81 ? 78.725 114.447 -3.639 1.00 114.69 73 GLY B N 1
ATOM 2317 C CA . GLY B 2 81 ? 77.287 114.348 -3.473 1.00 111.86 73 GLY B CA 1
ATOM 2318 C C . GLY B 2 81 ? 76.577 113.798 -4.689 1.00 104.61 73 GLY B C 1
ATOM 2319 O O . GLY B 2 81 ? 75.352 113.780 -4.749 1.00 101.94 73 GLY B O 1
ATOM 2320 N N . GLN B 2 82 ? 77.350 113.350 -5.668 1.00 105.33 74 GLN B N 1
ATOM 2321 C CA . GLN B 2 82 ? 76.780 112.803 -6.884 1.00 106.43 74 GLN B CA 1
ATOM 2322 C C . GLN B 2 82 ? 77.238 111.372 -7.083 1.00 101.39 74 GLN B C 1
ATOM 2323 O O . GLN B 2 82 ? 78.356 111.016 -6.741 1.00 96.75 74 GLN B O 1
ATOM 2329 N N . VAL B 2 83 ? 76.360 110.546 -7.621 1.00 98.91 75 VAL B N 1
ATOM 2330 C CA . VAL B 2 83 ? 76.729 109.187 -7.945 1.00 98.19 75 VAL B CA 1
ATOM 2331 C C . VAL B 2 83 ? 77.759 109.250 -9.035 1.00 113.42 75 VAL B C 1
ATOM 2332 O O . VAL B 2 83 ? 77.880 110.271 -9.702 1.00 117.72 75 VAL B O 1
ATOM 2336 N N . LEU B 2 84 ? 78.492 108.164 -9.240 1.00 114.44 76 LEU B N 1
ATOM 2337 C CA . LEU B 2 84 ? 79.462 108.140 -10.323 1.00 113.37 76 LEU B CA 1
ATOM 2338 C C . LEU B 2 84 ? 79.078 107.101 -11.337 1.00 96.04 76 LEU B C 1
ATOM 2339 O O . LEU B 2 84 ? 79.051 105.918 -11.044 1.00 94.53 76 LEU B O 1
ATOM 2344 N N . SER B 2 85 ? 78.774 107.573 -12.537 1.00 86.98 77 SER B N 1
ATOM 2345 C CA . SER B 2 85 ? 78.300 106.724 -13.608 1.00 88.99 77 SER B CA 1
ATOM 2346 C C . SER B 2 85 ? 79.377 106.541 -14.643 1.00 94.79 77 SER B C 1
ATOM 2347 O O . SER B 2 85 ? 80.301 107.335 -14.716 1.00 88.92 77 SER B O 1
ATOM 2350 N N . THR B 2 86 ? 79.238 105.517 -15.475 1.00 91.06 78 THR B N 1
ATOM 2351 C CA . THR B 2 86 ? 80.168 105.312 -16.571 1.00 86.76 78 THR B CA 1
ATOM 2352 C C . THR B 2 86 ? 80.039 106.470 -17.523 1.00 76.24 78 THR B C 1
ATOM 2353 O O . THR B 2 86 ? 80.822 106.633 -18.444 1.00 68.94 78 THR B O 1
ATOM 2357 N N . THR B 2 87 ? 79.010 107.262 -17.287 1.00 81.22 79 THR B N 1
ATOM 2358 C CA . THR B 2 87 ? 78.796 108.489 -17.995 1.00 78.79 79 THR B CA 1
ATOM 2359 C C . THR B 2 87 ? 79.584 109.563 -17.307 1.00 68.06 79 THR B C 1
ATOM 2360 O O . THR B 2 87 ? 79.490 109.728 -16.103 1.00 75.38 79 THR B O 1
ATOM 2364 N N . ALA B 2 88 ? 80.380 110.276 -18.081 1.00 72.36 80 ALA B N 1
ATOM 2365 C CA . ALA B 2 88 ? 81.197 111.346 -17.560 1.00 76.42 80 ALA B CA 1
ATOM 2366 C C . ALA B 2 88 ? 80.377 112.331 -16.780 1.00 69.98 80 ALA B C 1
ATOM 2367 O O . ALA B 2 88 ? 79.350 112.794 -17.240 1.00 78.03 80 ALA B O 1
ATOM 2369 N N . LYS B 2 89 ? 80.834 112.641 -15.583 1.00 65.16 81 LYS B N 1
ATOM 2370 C CA . LYS B 2 89 ? 80.160 113.628 -14.780 1.00 68.81 81 LYS B CA 1
ATOM 2371 C C . LYS B 2 89 ? 81.004 114.866 -14.701 1.00 65.39 81 LYS B C 1
ATOM 2372 O O . LYS B 2 89 ? 82.052 114.876 -14.091 1.00 67.59 81 LYS B O 1
ATOM 2378 N N . GLU B 2 90 ? 80.544 115.911 -15.355 1.00 86.64 82 GLU B N 1
ATOM 2379 C CA . GLU B 2 90 ? 81.203 117.193 -15.281 1.00 95.60 82 GLU B CA 1
ATOM 2380 C C . GLU B 2 90 ? 81.241 117.671 -13.844 1.00 74.55 82 GLU B C 1
ATOM 2381 O O . GLU B 2 90 ? 80.224 117.708 -13.174 1.00 91.89 82 GLU B O 1
ATOM 2387 N N . PHE B 2 91 ? 82.418 118.014 -13.358 1.00 70.96 83 PHE B N 1
ATOM 2388 C CA . PHE B 2 91 ? 82.526 118.619 -12.046 1.00 80.84 83 PHE B CA 1
ATOM 2389 C C . PHE B 2 91 ? 83.019 120.034 -12.185 1.00 90.37 83 PHE B C 1
ATOM 2390 O O . PHE B 2 91 ? 83.681 120.383 -13.149 1.00 92.96 83 PHE B O 1
ATOM 2398 N N . GLU B 2 92 ? 82.674 120.861 -11.220 1.00 95.06 84 GLU B N 1
ATOM 2399 C CA . GLU B 2 92 ? 83.371 122.106 -11.046 1.00 99.08 84 GLU B CA 1
ATOM 2400 C C . GLU B 2 92 ? 84.473 121.715 -10.084 1.00 102.66 84 GLU B C 1
ATOM 2401 O O . GLU B 2 92 ? 84.540 120.550 -9.713 1.00 94.01 84 GLU B O 1
ATOM 2407 N N . ALA B 2 93 ? 85.323 122.659 -9.681 1.00 110.41 85 ALA B N 1
ATOM 2408 C CA . ALA B 2 93 ? 86.460 122.384 -8.791 1.00 111.43 85 ALA B CA 1
ATOM 2409 C C . ALA B 2 93 ? 86.117 121.430 -7.665 1.00 120.66 85 ALA B C 1
ATOM 2410 O O . ALA B 2 93 ? 86.947 120.625 -7.246 1.00 112.64 85 ALA B O 1
ATOM 2412 N N . ALA B 2 94 ? 84.953 121.640 -7.065 1.00 123.69 86 ALA B N 1
ATOM 2413 C CA . ALA B 2 94 ? 84.471 120.781 -5.995 1.00 120.56 86 ALA B CA 1
ATOM 2414 C C . ALA B 2 94 ? 85.484 120.721 -4.855 1.00 125.09 86 ALA B C 1
ATOM 2415 O O . ALA B 2 94 ? 85.592 119.703 -4.172 1.00 122.12 86 ALA B O 1
ATOM 2417 N N . ALA B 2 95 ? 86.226 121.805 -4.646 1.00 129.79 87 ALA B N 1
ATOM 2418 C CA . ALA B 2 95 ? 87.235 121.820 -3.591 1.00 131.02 87 ALA B CA 1
ATOM 2419 C C . ALA B 2 95 ? 86.722 122.485 -2.321 1.00 150.66 87 ALA B C 1
ATOM 2420 O O . ALA B 2 95 ? 86.863 121.945 -1.223 1.00 143.85 87 ALA B O 1
ATOM 2422 N N . LEU B 2 96 ? 86.119 123.657 -2.481 1.00 169.45 88 LEU B N 1
ATOM 2423 C CA . LEU B 2 96 ? 85.495 124.356 -1.367 1.00 177.98 88 LEU B CA 1
ATOM 2424 C C . LEU B 2 96 ? 86.447 124.563 -0.190 1.00 165.26 88 LEU B C 1
ATOM 2425 O O . LEU B 2 96 ? 86.046 124.391 0.961 1.00 157.66 88 LEU B O 1
ATOM 2430 N N . GLY B 2 97 ? 87.701 124.920 -0.458 0.42 149.78 89 GLY B N 1
ATOM 2431 C CA . GLY B 2 97 ? 88.210 125.165 -1.794 0.42 140.14 89 GLY B CA 1
ATOM 2432 C C . GLY B 2 97 ? 89.088 126.361 -2.061 0.42 130.81 89 GLY B C 1
ATOM 2433 O O . GLY B 2 97 ? 90.237 126.392 -1.619 0.42 117.94 89 GLY B O 1
ATOM 2434 N N . TYR B 2 98 ? 88.558 127.330 -2.807 0.64 135.12 90 TYR B N 1
ATOM 2435 C CA . TYR B 2 98 ? 89.392 128.320 -3.479 0.64 130.20 90 TYR B CA 1
ATOM 2436 C C . TYR B 2 98 ? 90.331 129.033 -2.511 0.64 123.52 90 TYR B C 1
ATOM 2437 O O . TYR B 2 98 ? 89.922 129.613 -1.509 0.64 126.68 90 TYR B O 1
ATOM 2446 N N . SER B 2 99 ? 91.610 128.928 -2.826 0.69 112.68 91 SER B N 1
ATOM 2447 C CA . SER B 2 99 ? 92.668 129.628 -2.143 0.69 103.53 91 SER B CA 1
ATOM 2448 C C . SER B 2 99 ? 93.689 129.812 -3.228 0.69 99.40 91 SER B C 1
ATOM 2449 O O . SER B 2 99 ? 93.492 129.311 -4.328 0.69 105.81 91 SER B O 1
ATOM 2452 N N . ALA B 2 100 ? 94.768 130.525 -2.958 0.58 90.85 92 ALA B N 1
ATOM 2453 C CA . ALA B 2 100 ? 95.784 130.672 -3.986 0.58 84.70 92 ALA B CA 1
ATOM 2454 C C . ALA B 2 100 ? 97.153 130.319 -3.446 0.58 80.75 92 ALA B C 1
ATOM 2455 O O . ALA B 2 100 ? 97.479 130.620 -2.305 0.58 87.29 92 ALA B O 1
ATOM 2457 N N . SER B 2 101 ? 97.943 129.650 -4.272 0.35 80.44 93 SER B N 1
ATOM 2458 C CA . SER B 2 101 ? 99.323 129.354 -3.932 0.35 80.04 93 SER B CA 1
ATOM 2459 C C . SER B 2 101 ? 100.158 129.286 -5.203 0.35 79.60 93 SER B C 1
ATOM 2460 O O . SER B 2 101 ? 100.053 128.346 -5.981 0.35 76.36 93 SER B O 1
ATOM 2463 N N . GLY B 2 102 ? 100.985 130.298 -5.422 0.56 82.68 94 GLY B N 1
ATOM 2464 C CA . GLY B 2 102 ? 101.835 130.329 -6.597 0.56 79.72 94 GLY B CA 1
ATOM 2465 C C . GLY B 2 102 ? 102.873 129.230 -6.505 0.56 84.89 94 GLY B C 1
ATOM 2466 O O . GLY B 2 102 ? 103.552 128.921 -7.481 0.56 81.18 94 GLY B O 1
ATOM 2467 N N . VAL B 2 103 ? 102.995 128.641 -5.320 0.50 82.65 95 VAL B N 1
ATOM 2468 C CA . VAL B 2 103 ? 103.828 127.472 -5.131 0.50 73.69 95 VAL B CA 1
ATOM 2469 C C . VAL B 2 103 ? 102.990 126.209 -5.143 0.50 75.85 95 VAL B C 1
ATOM 2470 O O . VAL B 2 103 ? 103.522 125.124 -5.289 0.50 68.42 95 VAL B O 1
ATOM 2474 N N . ASN B 2 104 ? 101.677 126.343 -4.994 1.00 95.57 96 ASN B N 1
ATOM 2475 C CA . ASN B 2 104 ? 100.854 125.160 -4.769 1.00 96.08 96 ASN B CA 1
ATOM 2476 C C . ASN B 2 104 ? 99.461 125.165 -5.401 1.00 92.77 96 ASN B C 1
ATOM 2477 O O . ASN B 2 104 ? 98.851 126.202 -5.610 0.68 83.72 96 ASN B O 1
ATOM 2482 N N . GLY B 2 105 ? 98.980 123.971 -5.727 0.28 86.32 97 GLY B N 1
ATOM 2483 C CA . GLY B 2 105 ? 97.610 123.783 -6.163 0.28 86.80 97 GLY B CA 1
ATOM 2484 C C . GLY B 2 105 ? 96.707 123.395 -5.009 0.28 85.14 97 GLY B C 1
ATOM 2485 O O . GLY B 2 105 ? 96.937 122.380 -4.357 0.28 79.93 97 GLY B O 1
ATOM 2486 N N . VAL B 2 106 ? 95.675 124.189 -4.753 1.00 83.20 98 VAL B N 1
ATOM 2487 C CA . VAL B 2 106 ? 94.972 124.068 -3.487 1.00 100.26 98 VAL B CA 1
ATOM 2488 C C . VAL B 2 106 ? 93.825 123.067 -3.522 1.00 104.41 98 VAL B C 1
ATOM 2489 O O . VAL B 2 106 ? 93.136 122.899 -4.525 1.00 99.09 98 VAL B O 1
ATOM 2493 N N . SER B 2 107 ? 93.630 122.429 -2.377 1.00 98.00 99 SER B N 1
ATOM 2494 C CA . SER B 2 107 ? 92.912 121.176 -2.296 1.00 93.85 99 SER B CA 1
ATOM 2495 C C . SER B 2 107 ? 91.435 121.275 -2.592 1.00 95.68 99 SER B C 1
ATOM 2496 O O . SER B 2 107 ? 90.896 122.346 -2.848 1.00 94.74 99 SER B O 1
ATOM 2499 N N . SER B 2 108 ? 90.806 120.110 -2.555 1.00 96.75 100 SER B N 1
ATOM 2500 C CA . SER B 2 108 ? 89.391 119.939 -2.800 1.00 96.92 100 SER B CA 1
ATOM 2501 C C . SER B 2 108 ? 88.828 118.950 -1.809 1.00 99.26 100 SER B C 1
ATOM 2502 O O . SER B 2 108 ? 88.704 117.767 -2.104 1.00 86.98 100 SER B O 1
ATOM 2505 N N . SER B 2 109 ? 88.472 119.461 -0.638 1.00 115.26 101 SER B N 1
ATOM 2506 C CA . SER B 2 109 ? 88.315 118.652 0.566 1.00 117.06 101 SER B CA 1
ATOM 2507 C C . SER B 2 109 ? 86.944 118.046 0.769 1.00 113.23 101 SER B C 1
ATOM 2508 O O . SER B 2 109 ? 86.171 118.550 1.575 1.00 120.58 101 SER B O 1
ATOM 2511 N N . GLN B 2 110 ? 86.645 116.960 0.066 1.00 98.52 102 GLN B N 1
ATOM 2512 C CA . GLN B 2 110 ? 85.431 116.225 0.363 1.00 99.00 102 GLN B CA 1
ATOM 2513 C C . GLN B 2 110 ? 85.514 114.754 0.036 1.00 90.82 102 GLN B C 1
ATOM 2514 O O . GLN B 2 110 ? 86.507 114.268 -0.478 1.00 87.77 102 GLN B O 1
ATOM 2520 N N . GLU B 2 111 ? 84.429 114.063 0.350 1.00 91.59 103 GLU B N 1
ATOM 2521 C CA . GLU B 2 111 ? 84.432 112.625 0.521 1.00 90.47 103 GLU B CA 1
ATOM 2522 C C . GLU B 2 111 ? 83.997 111.843 -0.683 1.00 80.93 103 GLU B C 1
ATOM 2523 O O . GLU B 2 111 ? 83.049 112.203 -1.355 1.00 87.91 103 GLU B O 1
ATOM 2529 N N . LEU B 2 112 ? 84.697 110.755 -0.939 1.00 76.81 104 LEU B N 1
ATOM 2530 C CA . LEU B 2 112 ? 84.213 109.760 -1.861 1.00 78.68 104 LEU B CA 1
ATOM 2531 C C . LEU B 2 112 ? 83.560 108.685 -1.064 1.00 88.72 104 LEU B C 1
ATOM 2532 O O . LEU B 2 112 ? 84.184 108.093 -0.195 1.00 93.57 104 LEU B O 1
ATOM 2537 N N . VAL B 2 113 ? 82.302 108.415 -1.361 1.00 95.54 105 VAL B N 1
ATOM 2538 C CA . VAL B 2 113 ? 81.592 107.385 -0.645 1.00 84.38 105 VAL B CA 1
ATOM 2539 C C . VAL B 2 113 ? 81.293 106.246 -1.562 1.00 76.08 105 VAL B C 1
ATOM 2540 O O . VAL B 2 113 ? 80.328 106.273 -2.306 1.00 83.83 105 VAL B O 1
ATOM 2544 N N . ILE B 2 114 ? 82.142 105.244 -1.531 1.00 71.52 106 ILE B N 1
ATOM 2545 C CA . ILE B 2 114 ? 81.828 104.047 -2.249 1.00 78.66 106 ILE B CA 1
ATOM 2546 C C . ILE B 2 114 ? 80.874 103.247 -1.397 1.00 94.12 106 ILE B C 1
ATOM 2547 O O . ILE B 2 114 ? 81.228 102.790 -0.318 1.00 100.35 106 ILE B O 1
ATOM 2552 N N . SER B 2 115 ? 79.644 103.108 -1.875 1.00 99.12 107 SER B N 1
ATOM 2553 C CA . SER B 2 115 ? 78.599 102.438 -1.119 1.00 104.07 107 SER B CA 1
ATOM 2554 C C . SER B 2 115 ? 77.971 101.329 -1.941 1.00 112.35 107 SER B C 1
ATOM 2555 O O . SER B 2 115 ? 76.977 101.553 -2.622 1.00 117.03 107 SER B O 1
ATOM 2558 N N . ALA B 2 116 ? 78.557 100.137 -1.872 0.72 107.83 108 ALA B N 1
ATOM 2559 C CA . ALA B 2 116 ? 78.090 98.987 -2.642 0.72 112.10 108 ALA B CA 1
ATOM 2560 C C . AL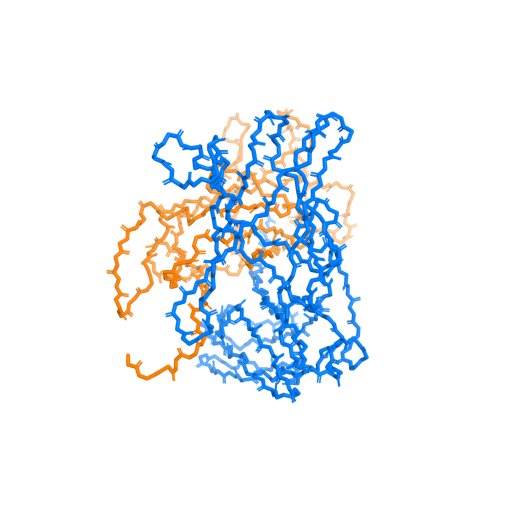A B 2 116 ? 76.598 98.704 -2.424 0.72 123.87 108 ALA B C 1
ATOM 2561 O O . ALA B 2 116 ? 76.084 98.833 -1.313 0.72 131.65 108 ALA B O 1
ATOM 2563 N N . ALA B 2 117 ? 75.913 98.301 -3.491 0.64 119.56 109 ALA B N 1
ATOM 2564 C CA . ALA B 2 117 ? 74.455 98.265 -3.494 0.64 123.64 109 ALA B CA 1
ATOM 2565 C C . ALA B 2 117 ? 73.880 96.865 -3.754 0.64 128.81 109 ALA B C 1
ATOM 2566 O O . ALA B 2 117 ? 74.614 95.944 -4.087 0.64 122.76 109 ALA B O 1
ATOM 2568 N N . PRO B 2 118 ? 72.558 96.696 -3.573 0.66 134.79 110 PRO B N 1
ATOM 2569 C CA . PRO B 2 118 ? 71.932 95.428 -3.940 0.66 136.09 110 PRO B CA 1
ATOM 2570 C C . PRO B 2 118 ? 71.143 95.544 -5.241 0.66 143.96 110 PRO B C 1
ATOM 2571 O O . PRO B 2 118 ? 70.816 96.661 -5.639 0.66 149.25 110 PRO B O 1
ATOM 2575 N N . LYS B 2 119 ? 70.836 94.422 -5.891 0.68 137.85 111 LYS B N 1
ATOM 2576 C CA . LYS B 2 119 ? 70.095 94.466 -7.147 0.68 134.45 111 LYS B CA 1
ATOM 2577 C C . LYS B 2 119 ? 68.661 94.922 -6.922 0.68 134.10 111 LYS B C 1
ATOM 2578 O O . LYS B 2 119 ? 68.150 95.753 -7.666 0.68 137.83 111 LYS B O 1
ATOM 2584 N N . THR B 2 120 ? 68.015 94.396 -5.891 0.69 131.84 112 THR B N 1
ATOM 2585 C CA . THR B 2 120 ? 66.728 94.936 -5.476 0.69 139.43 112 THR B CA 1
ATOM 2586 C C . THR B 2 120 ? 66.882 95.586 -4.104 0.69 142.74 112 THR B C 1
ATOM 2587 O O . THR B 2 120 ? 67.734 95.186 -3.320 0.69 138.66 112 THR B O 1
ATOM 2591 N N . ALA B 2 121 ? 66.065 96.595 -3.824 0.77 144.09 113 ALA B N 1
ATOM 2592 C CA . ALA B 2 121 ? 66.149 97.310 -2.560 0.77 139.70 113 ALA B CA 1
ATOM 2593 C C . ALA B 2 121 ? 65.694 96.443 -1.382 0.77 138.41 113 ALA B C 1
ATOM 2594 O O . ALA B 2 121 ? 64.858 95.561 -1.545 0.77 136.32 113 ALA B O 1
ATOM 2596 N N . GLY B 2 122 ? 66.259 96.703 -0.203 0.77 134.13 114 GLY B N 1
ATOM 2597 C CA . GLY B 2 122 ? 65.923 95.977 1.013 0.77 132.28 114 GLY B CA 1
ATOM 2598 C C . GLY B 2 122 ? 66.113 94.480 0.866 0.77 137.14 114 GLY B C 1
ATOM 2599 O O . GLY B 2 122 ? 65.170 93.707 1.008 0.77 136.62 114 GLY B O 1
ATOM 2600 N N . THR B 2 123 ? 67.349 94.072 0.613 0.70 139.63 115 THR B N 1
ATOM 2601 C CA . THR B 2 123 ? 67.617 92.741 0.088 0.70 137.79 115 THR B CA 1
ATOM 2602 C C . THR B 2 123 ? 68.430 91.811 0.992 0.70 142.57 115 THR B C 1
ATOM 2603 O O . THR B 2 123 ? 69.433 92.204 1.578 0.70 144.72 115 THR B O 1
ATOM 2607 N N . ALA B 2 124 ? 67.973 90.569 1.085 1.00 139.65 116 ALA B N 1
ATOM 2608 C CA . ALA B 2 124 ? 68.694 89.517 1.778 1.00 145.59 116 ALA B CA 1
ATOM 2609 C C . ALA B 2 124 ? 69.865 89.031 0.930 1.00 155.42 116 ALA B C 1
ATOM 2610 O O . ALA B 2 124 ? 69.683 88.678 -0.228 1.00 161.16 116 ALA B O 1
ATOM 2612 N N . PRO B 2 125 ? 71.070 89.003 1.511 1.00 154.20 117 PRO B N 1
ATOM 2613 C CA . PRO B 2 125 ? 72.307 88.743 0.771 1.00 1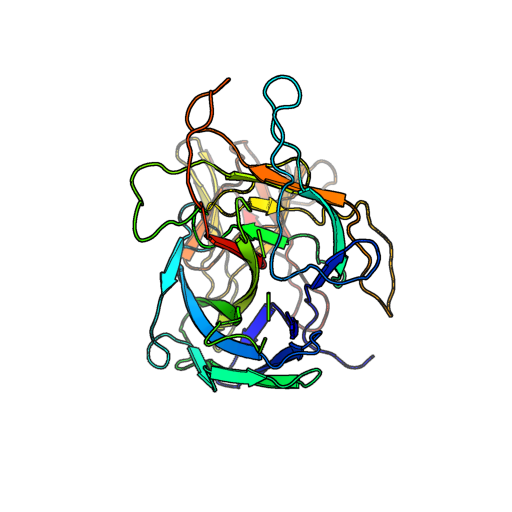57.95 117 PRO B CA 1
ATOM 2614 C C . PRO B 2 125 ? 72.576 87.288 0.405 1.00 167.06 117 PRO B C 1
ATOM 2615 O O . PRO B 2 125 ? 72.256 86.370 1.148 1.00 155.47 117 PRO B O 1
ATOM 2619 N N . THR B 2 126 ? 73.193 87.112 -0.758 1.00 178.37 118 THR B N 1
ATOM 2620 C CA . THR B 2 126 ? 73.612 85.818 -1.281 1.00 169.41 118 THR B CA 1
ATOM 2621 C C . THR B 2 126 ? 74.945 85.406 -0.659 1.00 158.91 118 THR B C 1
ATOM 2622 O O . THR B 2 126 ? 75.546 86.196 0.061 1.00 176.03 118 THR B O 1
ATOM 2626 N N . ALA B 2 127 ? 75.426 84.196 -0.929 1.00 135.43 119 ALA B N 1
ATOM 2627 C CA . ALA B 2 127 ? 76.729 83.807 -0.398 1.00 131.03 119 ALA B CA 1
ATOM 2628 C C . ALA B 2 127 ? 77.747 83.500 -1.493 1.00 128.46 119 ALA B C 1
ATOM 2629 O O . ALA B 2 127 ? 77.427 82.841 -2.483 1.00 119.57 119 ALA B O 1
ATOM 2631 N N . GLY B 2 128 ? 78.974 83.990 -1.315 0.50 129.80 120 GLY B N 1
ATOM 2632 C CA . GLY B 2 128 ? 80.018 83.804 -2.310 0.50 135.03 120 GLY B CA 1
ATOM 2633 C C . GLY B 2 128 ? 81.276 84.619 -2.077 0.50 146.30 120 GLY B C 1
ATOM 2634 O O . GLY B 2 128 ? 81.503 85.118 -0.975 0.50 146.91 120 GLY B O 1
ATOM 2635 N N . ASN B 2 129 ? 82.125 84.712 -3.099 1.00 158.92 121 ASN B N 1
ATOM 2636 C CA . ASN B 2 129 ? 83.404 85.397 -2.945 1.00 159.77 121 ASN B CA 1
ATOM 2637 C C . ASN B 2 129 ? 83.343 86.874 -3.186 1.00 152.57 121 ASN B C 1
ATOM 2638 O O . ASN B 2 129 ? 83.657 87.680 -2.302 1.00 149.60 121 ASN B O 1
ATOM 2643 N N . TYR B 2 130 ? 82.787 87.199 -4.349 1.00 154.72 122 TYR B N 1
ATOM 2644 C CA . TYR B 2 130 ? 82.673 88.561 -4.894 1.00 154.71 122 TYR B CA 1
ATOM 2645 C C . TYR B 2 130 ? 83.941 89.331 -5.166 1.00 149.41 122 TYR B C 1
ATOM 2646 O O . TYR B 2 130 ? 83.976 90.516 -4.842 1.00 153.02 122 TYR B O 1
ATOM 2655 N N . SER B 2 131 ? 84.912 88.804 -5.896 1.00 150.39 123 SER B N 1
ATOM 2656 C CA . SER B 2 131 ? 86.171 89.560 -6.103 1.00 142.89 123 SER B CA 1
ATOM 2657 C C . SER B 2 131 ? 86.028 90.751 -7.043 1.00 133.93 123 SER B C 1
ATOM 2658 O O . SER B 2 131 ? 84.938 91.224 -7.268 1.00 130.78 123 SER B O 1
ATOM 2661 N N . GLY B 2 13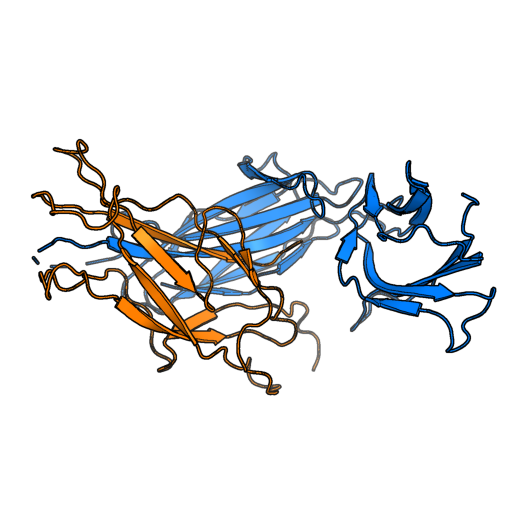2 ? 87.120 91.405 -7.401 1.00 132.67 124 GLY B N 1
ATOM 2662 C CA . GLY B 2 132 ? 86.897 92.489 -8.335 1.00 137.69 124 GLY B CA 1
ATOM 2663 C C . GLY B 2 132 ? 87.857 93.671 -8.339 1.00 122.96 124 GLY B C 1
ATOM 2664 O O . GLY B 2 132 ? 88.890 93.695 -7.672 1.00 107.78 124 GLY B O 1
ATOM 2665 N N . VAL B 2 133 ? 87.452 94.662 -9.138 1.00 117.24 125 VAL B N 1
ATOM 2666 C CA . VAL B 2 133 ? 88.141 95.930 -9.289 1.00 102.55 125 VAL B CA 1
ATOM 2667 C C . VAL B 2 133 ? 87.204 97.102 -9.606 1.00 89.54 125 VAL B C 1
ATOM 2668 O O . VAL B 2 133 ? 86.097 96.923 -10.111 1.00 79.25 125 VAL B O 1
ATOM 2672 N N . VAL B 2 134 ? 87.676 98.304 -9.308 1.00 78.99 126 VAL B N 1
ATOM 2673 C CA . VAL B 2 134 ? 86.999 99.520 -9.710 1.00 67.04 126 VAL B CA 1
ATOM 2674 C C . VAL B 2 134 ? 87.973 100.486 -10.346 1.00 70.77 126 VAL B C 1
ATOM 2675 O O . VAL B 2 134 ? 88.828 101.049 -9.676 1.00 72.57 126 VAL B O 1
ATOM 2679 N N . SER B 2 135 ? 87.834 100.677 -11.646 1.00 68.35 127 SER B N 1
ATOM 2680 C CA . SER B 2 135 ? 88.625 101.666 -12.336 1.00 60.81 127 SER B CA 1
ATOM 2681 C C . SER B 2 135 ? 87.981 103.009 -12.170 1.00 64.14 127 SER B C 1
ATOM 2682 O O . SER B 2 135 ? 86.776 103.131 -12.170 1.00 79.83 127 SER B O 1
ATOM 2685 N N . LEU B 2 136 ? 88.800 104.020 -12.003 1.00 54.16 128 LEU B N 1
ATOM 2686 C CA . LEU B 2 136 ? 88.303 105.342 -11.784 1.00 49.39 128 LEU B CA 1
ATOM 2687 C C . LEU B 2 136 ? 89.084 106.242 -12.700 1.00 53.46 128 LEU B C 1
ATOM 2688 O O . LEU B 2 136 ? 90.274 106.063 -12.868 1.00 61.60 128 LEU B O 1
ATOM 2693 N N . VAL B 2 137 ? 88.416 107.199 -13.315 1.00 48.49 129 VAL B N 1
ATOM 2694 C CA . VAL B 2 137 ? 89.051 107.967 -14.359 1.00 48.01 129 VAL B CA 1
ATOM 2695 C C . VAL B 2 137 ? 88.920 109.446 -14.136 1.00 47.99 129 VAL B C 1
ATOM 2696 O O . VAL B 2 137 ? 87.844 109.966 -13.972 1.00 52.30 129 VAL B O 1
ATOM 2700 N N . MET B 2 138 ? 90.050 110.118 -14.123 1.00 49.00 130 MET B N 1
ATOM 2701 C CA . MET B 2 138 ? 90.072 111.548 -14.006 1.00 44.62 130 MET B CA 1
ATOM 2702 C C . MET B 2 138 ? 90.560 112.176 -15.295 1.00 51.92 130 MET B C 1
ATOM 2703 O O . MET B 2 138 ? 91.494 111.689 -15.903 1.00 49.52 130 MET B O 1
ATOM 2708 N N . THR B 2 139 ? 89.918 113.252 -15.715 1.00 39.54 131 THR B N 1
ATOM 2709 C CA . THR B 2 139 ? 90.299 113.907 -16.943 1.00 38.46 131 THR B CA 1
ATOM 2710 C C . THR B 2 139 ? 89.873 115.323 -16.933 1.00 43.09 131 THR B C 1
ATOM 2711 O O . THR B 2 139 ? 89.410 115.825 -15.941 1.00 51.24 131 THR B O 1
ATOM 2715 N N . LEU B 2 140 ? 90.040 115.969 -18.067 1.00 39.72 132 LEU B N 1
ATOM 2716 C CA . LEU B 2 140 ? 89.432 117.246 -18.293 1.00 44.72 132 LEU B CA 1
ATOM 2717 C C . LEU B 2 140 ? 88.431 117.102 -19.395 1.00 43.77 132 LEU B C 1
ATOM 2718 O O . LEU B 2 140 ? 88.354 116.079 -20.048 1.00 41.58 132 LEU B O 1
ATOM 2723 N N . GLY B 2 141 ? 87.665 118.152 -19.603 1.00 52.76 133 GLY B N 1
ATOM 2724 C CA . GLY B 2 141 ? 86.639 118.133 -20.612 1.00 57.98 133 GLY B CA 1
ATOM 2725 C C . GLY B 2 141 ? 87.041 118.914 -21.819 1.00 45.61 133 GLY B C 1
ATOM 2726 O O . GLY B 2 141 ? 87.976 119.676 -21.789 1.00 63.48 133 GLY B O 1
ATOM 2727 N N . SER B 2 142 ? 86.311 118.720 -22.889 1.00 49.23 134 SER B N 1
ATOM 2728 C CA . SER B 2 142 ? 86.560 119.438 -24.107 1.00 58.05 134 SER B CA 1
ATOM 2729 C C . SER B 2 142 ? 86.012 120.852 -24.066 1.00 54.38 134 SER B C 1
ATOM 2730 O O . SER B 2 142 ? 86.630 121.788 -24.547 1.00 52.84 134 SER B O 1
#

Sequence (353 aa):
NFMIYPISKDLKNGNSELVRVYSKSKEIQYIKIYTKKIINPGTTEEYEVDIPNWDGGLVVTPQKVILPAGASKSIRLTQFKIPKKEEVYRVYFEAVKPDSKTIELSVNIIYAALIRSLPSEQNISLNISRNAKKNIIIYNNGNVRAGVKDIYFCKSSNIDDNCVKKAYNKNIYPEKSFDTLVNNNFSYVFIKLNHEGIEKEQGLIQLKVPAMVHHHHHHVIDLLQADGNALPSAVKLAYSPASKTFESYRVMTQVHTNADAKKVIVKLADTPQATDVLNSTVQMPISVSWGGQVLSTTAKEFEAAALGYSASGVNGVSSSQELVISAAPKTAGTAPTAGNYSGVVSLVMTLGS

Radius of gyration: 23.16 Å; Cα contacts (8 Å, |Δi|>4): 886; chains: 2; bounding box: 49×69×53 Å

Foldseek 3Di:
DKDKPDQEEEAPDFDKDKIKIWAPDQFKWKKFKFKWWWPPPLDPPIDTDGDDAQPPQKHKPPGMDTGHHGRMDIIMITTNDQDPAKTKMKMKIWTDCVDRSVDDDDDTDMGIHIYIRHHHDWDWDWDWDADPVGFIKIATATRAKFFWAWKWQAQDPDDDVVTDIDGDRTIHGHPGMDTPRHRDDGFKMWTAGDDDDDDDDDIDMDGHDHD/DPDPDDFWDKDKAFPVNHHDDFDDDFDDDCPVNFTDKPKTKMKIWIGPVHFFKKKAWDDQWWLDDDVDPPDTWAKWKDDLNHTHYNDIDTGGNCQPDDDDDPPTGGIRTGMMIIGTGGPDPSDDDDDDDRHTDTGMDMDGDD

Solvent-accessible surface area: 19146 Å² total; per-residue (Å²): 64,8,44,0,52,1,0,25,22,63,0,117,80,36,93,41,54,46,0,95,0,72,14,74,25,189,64,53,4,52,0,85,4,62,10,40,48,5,48,42,18,14,32,144,111,58,120,48,70,95,39,86,19,151,110,11,14,1,22,2,69,51,64,125,11,71,0,58,51,60,29,62,77,53,0,115,2,24,10,88,141,71,21,169,61,13,54,2,0,6,0,7,0,25,22,49,132,90,92,36,138,90,42,74,16,13,35,32,26,1,4,0,0,8,0,31,1,5,4,82,138,93,71,78,43,16,55,36,37,40,56,80,156,84,21,4,25,3,69,1,74,0,22,6,51,1,13,0,85,18,0,50,1,0,116,48,59,87,97,54,151,84,18,58,130,106,66,49,76,52,16,3,4,14,107,50,64,27,45,1,132,14,66,72,134,26,55,65,4,29,7,82,36,69,115,152,43,147,108,144,116,114,67,40,75,54,92,49,68,94,91,227,131,111,130,133,47,65,23,27,2,16,6,22,27,39,94,40,90,48,27,62,82,37,16,129,35,66,135,42,110,45,106,197,70,55,77,35,46,143,24,88,1,28,13,61,13,52,92,90,17,61,77,13,11,6,27,5,57,75,100,22,58,9,58,10,134,162,79,68,116,70,85,41,36,30,44,10,33,10,18,64,91,83,14,38,69,88,39,61,155,25,117,24,22,9,144,29,188,69,98,44,96,154,64,13,47,35,3,56,74,51,19,14,12,42,37,25,53,139,100,91,86,68,90,87,73,106,55,67,28,44,8,70,9,16,11,2,5,0,20,12,18

InterPro domains:
  IPR007540 Fimbrial major subunit, CS1-type [PF04449] (24-166)

Organism: Escherichia coli O78:H11 (strain H10407 / ETEC) (NCBI:txid316401)

Nearest PDB structures (foldseek):
  4y2o-assembly1_A  TM=1.005E+00  e=1.278E-39  Escherichia coli ETEC H10407
  6k73-assembly2_B  TM=9.671E-01  e=3.524E-34  Escherichia coli
  4ncd-assembly1_A  TM=9.544E-01  e=7.518E-34  Escherichia coli P0301867.5
  6k73-assembly1_A  TM=9.729E-01  e=7.677E-33  Escherichia coli
  6fvi-assembly1_A  TM=6.167E-01  e=1.530E-04  Homo sapiens

B-factor: mean 79.4, std 34.11, range [19.74, 192.69]

CATH classification: 2.60.40.10 (+1 more: 2.60.40.3970)

Secondary structure (DSSP, 8-state):
-EEEE-SEEEE-TT--EEEEEEE--SS-EEEEEEEEEEESTTSTT-EEEE--TTTSSEEEE-SEEEE-TT-EEEEEEEESS--SS-EEEEEEEEEE-S------EEEEEEEEEEEEE--SS----EEEEE-TT--EEEEE-SSS-EEEEEEEEESSSS--TTSEEEEEEEEE-TT-EEE----S--SEEEEEE--SSSSPP--EEEE----/----------EEEETTS-PPPS--------TTT----EEEEEEEE--TTTT-EEEE-SS--EEE-SS--S----EEEEETTEE--SS-EE-----S-----TT------EEEEEEE--SSSS-----S--EEEEEEEEEE--